Protein AF-A0A146L635-F1 (afdb_monomer)

Secondary structure (DSSP, 8-state):
-HHHHHHHHHHHHHHHHHHHHHHHHHHHHHHHHTT-S-HHHHHHHHHHHHHS-SHHHHHHHHHHHHHHHHHHHHHH-HHHHHHHHHHHHHHHH-TT-TTS-HHHHHHHHHHHHHHHTTS--SS-TT-PPPHHHHHHHHHHHHHHHHHHHHHHHTTS-------------------------

Radius of gyration: 27.45 Å; Cα contacts (8 Å, |Δi|>4): 93; chains: 1; bounding box: 50×41×98 Å

Structure (mmCIF, N/CA/C/O backbone):
data_AF-A0A146L635-F1
#
_entry.id   AF-A0A146L635-F1
#
loop_
_atom_site.group_PDB
_atom_site.id
_atom_site.type_symbol
_atom_site.label_atom_id
_atom_site.label_alt_id
_atom_site.label_comp_id
_atom_site.label_asym_id
_atom_site.label_entity_id
_atom_site.label_seq_id
_atom_site.pdbx_PDB_ins_code
_atom_site.Cartn_x
_atom_site.Cartn_y
_atom_site.Cartn_z
_atom_site.occupancy
_atom_site.B_iso_or_equiv
_atom_site.auth_seq_id
_atom_site.auth_comp_id
_atom_site.auth_asym_id
_atom_site.auth_atom_id
_atom_site.pdbx_PDB_model_num
ATOM 1 N N . GLU A 1 1 ? 28.018 3.436 -27.401 1.00 72.31 1 GLU A N 1
ATOM 2 C CA . GLU A 1 1 ? 26.956 4.192 -28.094 1.00 72.31 1 GLU A CA 1
ATOM 3 C C . GLU A 1 1 ? 25.594 3.491 -28.037 1.00 72.31 1 GLU A C 1
ATOM 5 O O . GLU A 1 1 ? 25.008 3.505 -26.962 1.00 72.31 1 GLU A O 1
ATOM 10 N N . LYS A 1 2 ? 25.118 2.784 -29.076 1.00 81.06 2 LYS A N 1
ATOM 11 C CA . LYS A 1 2 ? 23.711 2.312 -29.180 1.00 81.06 2 LYS A CA 1
ATOM 12 C C . LYS A 1 2 ? 23.161 1.496 -27.993 1.00 81.06 2 LYS A C 1
ATOM 14 O O . LYS A 1 2 ? 22.027 1.699 -27.582 1.00 81.06 2 LYS A O 1
ATOM 19 N N . LYS A 1 3 ? 23.957 0.600 -27.391 1.00 77.62 3 LYS A N 1
ATOM 20 C CA . LYS A 1 3 ? 23.536 -0.193 -26.211 1.00 77.62 3 LYS A CA 1
ATOM 21 C C . LYS A 1 3 ? 23.325 0.668 -24.954 1.00 77.62 3 LYS A C 1
ATOM 23 O O . L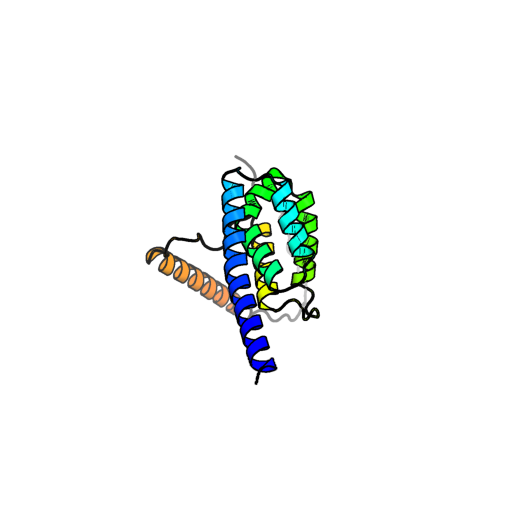YS A 1 3 ? 22.493 0.335 -24.119 1.00 77.62 3 LYS A O 1
ATOM 28 N N . LYS A 1 4 ? 24.084 1.760 -24.813 1.00 87.56 4 LYS A N 1
ATOM 29 C CA . LYS A 1 4 ? 23.981 2.693 -23.679 1.00 87.56 4 LYS A CA 1
ATOM 30 C C . LYS A 1 4 ? 22.762 3.603 -23.836 1.00 87.56 4 LYS A C 1
ATOM 32 O O . LYS A 1 4 ? 22.051 3.825 -22.868 1.00 87.56 4 LYS A O 1
ATOM 37 N N . GLU A 1 5 ? 22.507 4.060 -25.057 1.00 89.06 5 GLU A N 1
ATOM 38 C CA . GLU A 1 5 ? 21.327 4.854 -25.412 1.00 89.06 5 GLU A CA 1
ATOM 39 C C . GLU A 1 5 ? 20.028 4.053 -25.251 1.00 89.06 5 GLU A C 1
ATOM 41 O O . GLU A 1 5 ? 19.103 4.512 -24.589 1.00 89.06 5 GLU A O 1
ATOM 46 N N . LEU A 1 6 ? 20.001 2.803 -25.732 1.00 87.88 6 LEU A N 1
ATOM 47 C CA . LEU A 1 6 ? 18.863 1.903 -25.531 1.00 87.88 6 LEU A CA 1
ATOM 48 C C . LEU A 1 6 ? 18.595 1.638 -24.043 1.00 87.88 6 LEU A C 1
ATOM 50 O O . LEU A 1 6 ? 17.444 1.630 -23.622 1.00 87.88 6 LEU A O 1
ATOM 54 N N . LYS A 1 7 ? 19.648 1.462 -23.232 1.00 88.19 7 LYS A N 1
ATOM 55 C CA . LYS A 1 7 ? 19.500 1.296 -21.781 1.00 88.19 7 LYS A CA 1
ATOM 56 C C . LYS A 1 7 ? 18.890 2.539 -21.123 1.00 88.19 7 LYS A C 1
ATOM 58 O O . LYS A 1 7 ? 17.983 2.406 -20.317 1.00 88.19 7 LYS A O 1
ATOM 63 N N . LEU A 1 8 ? 19.347 3.735 -21.498 1.00 89.19 8 LEU A N 1
ATOM 64 C CA . LEU A 1 8 ? 18.816 4.990 -20.958 1.00 89.19 8 LEU A CA 1
ATOM 65 C C . LEU A 1 8 ? 17.337 5.204 -21.303 1.00 89.19 8 LEU A C 1
ATOM 67 O O . LEU A 1 8 ? 16.586 5.657 -20.443 1.00 89.19 8 LEU A O 1
ATOM 71 N N . LEU A 1 9 ? 16.925 4.863 -22.528 1.00 89.44 9 LEU A N 1
ATOM 72 C CA . LEU A 1 9 ? 15.523 4.935 -22.950 1.00 89.44 9 LEU A CA 1
ATOM 73 C C . LEU A 1 9 ? 14.643 3.972 -22.145 1.00 89.44 9 LEU A C 1
ATOM 75 O O . LEU A 1 9 ? 13.605 4.386 -21.636 1.00 89.44 9 LEU A O 1
ATOM 79 N N . LEU A 1 10 ? 15.090 2.725 -21.961 1.00 83.94 10 LEU A N 1
ATOM 80 C CA . LEU A 1 10 ? 14.381 1.744 -21.134 1.00 83.94 10 LEU A CA 1
ATOM 81 C C . LEU A 1 10 ? 14.245 2.220 -19.680 1.00 83.94 10 LEU A C 1
ATOM 83 O O . LEU A 1 10 ? 13.145 2.193 -19.133 1.00 83.94 10 LEU A O 1
ATOM 87 N N . ASP A 1 11 ? 15.324 2.735 -19.083 1.00 82.75 11 ASP A N 1
ATOM 88 C CA . ASP A 1 11 ? 15.308 3.278 -17.718 1.00 82.75 11 ASP A CA 1
ATOM 89 C C . ASP A 1 11 ? 14.386 4.518 -17.605 1.00 82.75 11 ASP A C 1
ATOM 91 O O . ASP A 1 11 ? 13.822 4.815 -16.548 1.00 82.75 11 ASP A O 1
ATOM 95 N N . GLU A 1 12 ? 14.238 5.313 -18.669 1.00 82.94 12 GLU A N 1
ATOM 96 C CA . GLU A 1 12 ? 13.315 6.453 -18.705 1.00 82.94 12 GLU A CA 1
ATOM 97 C C . GLU A 1 12 ? 11.850 6.020 -18.829 1.00 82.94 12 GLU A C 1
ATOM 99 O O . GLU A 1 12 ? 11.000 6.529 -18.091 1.00 82.94 12 GLU A O 1
ATOM 104 N N . ASP A 1 13 ? 11.555 5.067 -19.709 1.00 78.88 13 ASP A N 1
ATOM 105 C CA . ASP A 1 13 ? 10.210 4.522 -19.882 1.00 78.88 13 ASP A CA 1
ATOM 106 C C . ASP A 1 13 ? 9.738 3.789 -18.625 1.00 78.88 13 ASP A C 1
ATOM 108 O O . ASP A 1 13 ? 8.604 3.987 -18.182 1.00 78.88 13 ASP A O 1
ATOM 112 N N . GLU A 1 14 ? 10.628 3.047 -17.968 1.00 78.12 14 GLU A N 1
ATOM 113 C CA . GLU A 1 14 ? 10.344 2.395 -16.692 1.00 78.12 14 GLU A CA 1
ATOM 114 C C . GLU A 1 14 ? 10.048 3.423 -15.587 1.00 78.12 14 GLU A C 1
ATOM 116 O O . GLU A 1 14 ? 9.101 3.267 -14.817 1.00 78.12 14 GLU A O 1
ATOM 121 N N . ARG A 1 15 ? 10.787 4.540 -15.530 1.00 74.81 15 ARG A N 1
ATOM 122 C CA . ARG A 1 15 ? 10.492 5.638 -14.588 1.00 74.81 15 ARG A CA 1
ATOM 123 C C . ARG A 1 15 ? 9.158 6.324 -14.886 1.00 74.81 15 ARG A C 1
ATOM 125 O O . ARG A 1 15 ? 8.438 6.693 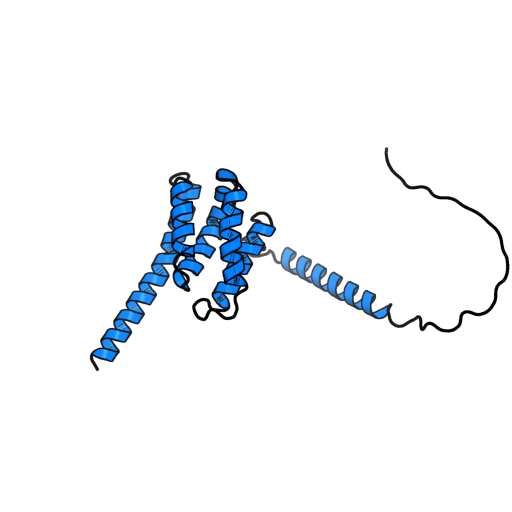-13.955 1.00 74.81 15 ARG A O 1
ATOM 132 N N . LYS A 1 16 ? 8.806 6.511 -16.161 1.00 74.81 16 LYS A N 1
ATOM 133 C CA . LYS A 1 16 ? 7.500 7.067 -16.561 1.00 74.81 16 LYS A CA 1
ATOM 134 C C . LYS A 1 16 ? 6.364 6.120 -16.191 1.00 74.81 16 LYS A C 1
ATOM 136 O O . LYS A 1 16 ? 5.334 6.584 -15.706 1.00 74.81 16 LYS A O 1
ATOM 141 N N . PHE A 1 17 ? 6.553 4.819 -16.392 1.00 74.00 17 PHE A N 1
ATOM 142 C CA . PHE A 1 17 ? 5.594 3.792 -16.006 1.00 74.00 17 PHE A CA 1
ATOM 143 C C . PHE A 1 17 ? 5.372 3.780 -14.488 1.00 74.00 17 PHE A C 1
ATOM 145 O O . PHE A 1 17 ? 4.230 3.900 -14.053 1.00 74.00 17 PHE A O 1
ATOM 152 N N . ARG A 1 18 ? 6.453 3.796 -13.694 1.00 73.44 18 ARG A N 1
ATOM 153 C CA . ARG A 1 18 ? 6.417 3.892 -12.221 1.00 73.44 18 ARG A CA 1
ATOM 154 C C . ARG A 1 18 ? 5.594 5.068 -11.698 1.00 73.44 18 ARG A C 1
ATOM 156 O O . ARG A 1 18 ? 4.781 4.923 -10.794 1.00 73.44 18 ARG A O 1
ATOM 163 N N . ARG A 1 19 ? 5.766 6.256 -12.285 1.00 74.06 19 ARG A N 1
ATOM 164 C CA . ARG A 1 19 ? 4.992 7.445 -11.879 1.00 74.06 19 ARG A CA 1
ATOM 165 C C . ARG A 1 19 ? 3.505 7.313 -12.204 1.00 74.06 19 ARG A C 1
ATOM 167 O O . ARG A 1 19 ? 2.671 7.827 -11.465 1.00 74.06 19 ARG A O 1
ATOM 174 N N . LYS A 1 20 ? 3.171 6.649 -13.314 1.00 79.06 20 LYS A N 1
ATOM 175 C CA . LYS A 1 20 ? 1.781 6.440 -13.742 1.00 79.06 20 LYS A CA 1
ATOM 176 C C . LYS A 1 20 ? 1.083 5.357 -12.921 1.00 79.06 20 LYS A C 1
ATOM 178 O O . LYS A 1 20 ? -0.107 5.502 -12.657 1.00 79.06 20 LYS A O 1
ATOM 183 N N . SER A 1 21 ? 1.795 4.304 -12.517 1.00 82.75 21 SER A N 1
ATOM 184 C CA . SER A 1 21 ? 1.200 3.168 -11.805 1.00 82.75 21 SER A CA 1
ATOM 185 C C . SER A 1 21 ? 0.651 3.570 -10.438 1.00 82.75 21 SER A C 1
ATOM 187 O O . SER A 1 21 ? -0.496 3.249 -10.146 1.00 82.75 21 SER A O 1
ATOM 189 N N . VAL A 1 22 ? 1.394 4.353 -9.648 1.00 85.62 22 VAL A N 1
ATOM 190 C CA . VAL A 1 22 ? 0.920 4.818 -8.330 1.00 85.62 22 VAL A CA 1
ATOM 191 C C . VAL A 1 22 ? -0.339 5.681 -8.466 1.00 85.62 22 VAL A C 1
ATOM 193 O O . VAL A 1 22 ? -1.323 5.447 -7.771 1.00 85.62 22 VAL A O 1
ATOM 196 N N . GLY A 1 23 ? -0.358 6.624 -9.416 1.00 90.25 23 GLY A N 1
ATOM 197 C CA . GLY A 1 23 ? -1.529 7.475 -9.655 1.00 90.25 23 GLY A CA 1
ATOM 198 C C . GLY A 1 23 ? -2.759 6.700 -10.140 1.00 90.25 23 GLY A C 1
ATOM 199 O O . GLY A 1 23 ? -3.877 6.987 -9.715 1.00 90.25 23 GLY A O 1
ATOM 200 N N . LEU A 1 24 ? -2.564 5.684 -10.987 1.00 91.81 24 LEU A N 1
ATOM 201 C CA . LEU A 1 24 ? -3.641 4.787 -11.410 1.00 91.81 24 LEU A CA 1
ATOM 202 C C . LEU A 1 24 ? -4.205 3.994 -10.226 1.00 91.81 24 LEU A C 1
ATOM 204 O O . LEU A 1 24 ? -5.416 3.853 -10.106 1.00 91.81 24 LEU A O 1
ATOM 208 N N . VAL A 1 25 ? -3.340 3.499 -9.345 1.00 93.25 25 VAL A N 1
ATOM 209 C CA . VAL A 1 25 ? -3.748 2.747 -8.154 1.00 93.25 25 VAL A CA 1
ATOM 210 C C . VAL A 1 25 ? -4.523 3.633 -7.185 1.00 93.25 25 VAL A C 1
ATOM 212 O O . VAL A 1 25 ? -5.555 3.204 -6.672 1.00 93.25 25 VAL A O 1
ATOM 215 N N . SER A 1 26 ? -4.098 4.886 -7.003 1.00 93.25 26 SER A N 1
ATOM 216 C CA . SER A 1 26 ? -4.876 5.871 -6.253 1.00 93.25 26 SER A CA 1
ATOM 217 C C . SER A 1 26 ? -6.258 6.085 -6.866 1.00 93.25 26 SER A C 1
ATOM 219 O O . SER A 1 26 ? -7.251 6.022 -6.150 1.00 93.25 26 SER A O 1
ATOM 221 N N . LEU A 1 27 ? -6.343 6.255 -8.190 1.00 95.00 27 LEU A N 1
ATOM 222 C CA . LEU A 1 27 ? -7.623 6.404 -8.883 1.00 95.00 27 LEU A CA 1
ATOM 223 C C . LEU A 1 27 ? -8.531 5.181 -8.690 1.00 95.00 27 LEU A C 1
ATOM 225 O O . LEU A 1 27 ? -9.707 5.343 -8.386 1.00 95.00 27 LEU A O 1
ATOM 229 N N . ILE A 1 28 ? -7.997 3.967 -8.843 1.00 94.56 28 ILE A N 1
ATOM 230 C CA . ILE A 1 28 ? -8.745 2.720 -8.616 1.00 94.56 28 ILE A CA 1
ATOM 231 C C . ILE A 1 28 ? -9.277 2.671 -7.177 1.00 94.56 28 ILE A C 1
ATOM 233 O O . ILE A 1 28 ? -10.442 2.336 -6.969 1.00 94.56 28 ILE A O 1
ATOM 237 N N . GLY A 1 29 ? -8.452 3.052 -6.198 1.00 95.56 29 GLY A N 1
ATOM 238 C CA . GLY A 1 29 ? -8.862 3.140 -4.799 1.00 95.56 29 GLY A CA 1
ATOM 239 C C . GLY A 1 29 ? -10.018 4.119 -4.580 1.00 95.56 29 GLY A C 1
ATOM 240 O O . GLY A 1 29 ? -11.012 3.767 -3.950 1.00 95.56 29 GLY A O 1
ATOM 241 N N . GLU A 1 30 ? -9.942 5.316 -5.161 1.00 94.88 30 GLU A N 1
ATOM 242 C CA . GLU A 1 30 ? -11.028 6.300 -5.062 1.00 94.88 30 GLU A CA 1
ATOM 243 C C . GLU A 1 30 ? -12.310 5.832 -5.773 1.00 94.88 30 GLU A C 1
ATOM 245 O O . GLU A 1 30 ? -13.410 6.040 -5.264 1.00 94.88 30 GLU A O 1
ATOM 250 N N . LEU A 1 31 ? -12.204 5.136 -6.911 1.00 94.94 31 LEU A N 1
ATOM 251 C CA . LEU A 1 31 ? -13.367 4.552 -7.596 1.00 94.94 31 LEU A CA 1
ATOM 252 C C . LEU A 1 31 ? -14.059 3.475 -6.752 1.00 94.94 31 LEU A C 1
ATOM 254 O O . LEU A 1 31 ? -15.289 3.389 -6.749 1.00 94.94 31 LEU A O 1
ATOM 258 N N . TYR A 1 32 ? -13.291 2.667 -6.019 1.00 95.19 32 TYR A N 1
ATOM 259 C CA . TYR A 1 32 ? -13.852 1.691 -5.086 1.00 95.19 32 TYR A CA 1
ATOM 260 C C . TYR A 1 32 ? -14.652 2.370 -3.968 1.00 95.19 32 TYR A C 1
ATOM 262 O O . TYR A 1 32 ? -15.770 1.950 -3.682 1.00 95.19 32 TYR A O 1
ATOM 270 N N . LYS A 1 33 ? -14.152 3.482 -3.417 1.00 91.88 33 LYS A N 1
ATOM 271 C CA . LYS A 1 33 ? -14.864 4.274 -2.397 1.00 91.88 33 LYS A CA 1
ATOM 272 C C . LYS A 1 33 ? -16.165 4.896 -2.896 1.00 91.88 33 LYS A C 1
ATOM 274 O O . LYS A 1 33 ? -17.069 5.158 -2.110 1.00 91.88 33 LYS A O 1
ATOM 279 N N . LEU A 1 34 ? -16.277 5.115 -4.205 1.00 93.56 34 LEU A N 1
ATOM 280 C CA . LEU A 1 34 ? -17.514 5.536 -4.865 1.00 93.56 34 LEU A CA 1
ATOM 281 C C . LEU A 1 34 ? -18.450 4.359 -5.194 1.00 93.56 34 LEU A C 1
ATOM 283 O O . LEU A 1 34 ? -19.426 4.544 -5.920 1.00 93.56 34 LEU A O 1
ATOM 287 N N . HIS A 1 35 ? -18.153 3.151 -4.701 1.00 91.25 35 HIS A N 1
ATOM 288 C CA . HIS A 1 35 ? -18.873 1.906 -4.980 1.00 91.25 35 HIS A CA 1
ATOM 289 C C . HIS A 1 35 ? -18.995 1.585 -6.482 1.00 91.25 35 HIS A C 1
ATOM 291 O O . HIS A 1 35 ? -19.916 0.890 -6.911 1.00 91.25 35 HIS A O 1
ATOM 297 N N . MET A 1 36 ? -18.054 2.076 -7.298 1.00 93.25 36 MET A N 1
ATOM 298 C CA . MET A 1 36 ? -17.985 1.771 -8.734 1.00 93.25 36 MET A CA 1
ATOM 299 C C . MET A 1 36 ? -17.216 0.478 -9.025 1.00 93.25 36 MET A C 1
ATOM 301 O O . MET A 1 36 ? -17.252 -0.025 -10.147 1.00 93.25 36 MET A O 1
ATOM 305 N N . LEU A 1 37 ? -16.518 -0.060 -8.023 1.00 92.88 37 LEU A N 1
ATOM 306 C CA . LEU A 1 37 ? -15.790 -1.321 -8.088 1.00 92.88 37 LEU A CA 1
ATOM 307 C C . LEU A 1 37 ? -16.253 -2.241 -6.962 1.00 92.88 37 LEU A C 1
ATOM 309 O O . LEU A 1 37 ? -16.604 -1.792 -5.876 1.00 92.88 37 LEU A O 1
ATOM 313 N N . THR A 1 38 ? -16.223 -3.545 -7.220 1.00 93.56 38 THR A N 1
ATOM 314 C CA . THR A 1 38 ? -16.568 -4.567 -6.223 1.00 93.56 38 THR A CA 1
ATOM 315 C C . THR A 1 38 ? -15.334 -4.998 -5.421 1.00 93.56 38 THR A C 1
ATOM 317 O O . THR A 1 38 ? -14.244 -5.024 -6.007 1.00 93.56 38 THR A O 1
ATOM 320 N N . PRO A 1 39 ? -15.488 -5.481 -4.172 1.00 93.12 39 PRO A N 1
ATOM 321 C CA . PRO A 1 39 ? -14.386 -6.024 -3.366 1.00 93.12 39 PRO A CA 1
ATOM 322 C C . PRO A 1 39 ? -13.518 -7.055 -4.097 1.00 93.12 39 PRO A C 1
ATOM 324 O O . PRO A 1 39 ? -12.297 -7.031 -3.982 1.00 93.12 39 PRO A O 1
ATOM 327 N N . ASN A 1 40 ? -14.121 -7.903 -4.938 1.00 92.75 40 ASN A N 1
ATOM 328 C CA . ASN A 1 40 ? -13.411 -8.928 -5.714 1.00 92.75 40 ASN A CA 1
ATOM 329 C C . ASN A 1 40 ? -12.302 -8.359 -6.613 1.00 92.75 40 ASN A C 1
ATOM 331 O O . ASN A 1 40 ? -11.245 -8.973 -6.754 1.00 92.75 40 ASN A O 1
ATOM 335 N N . ILE A 1 41 ? -12.524 -7.183 -7.210 1.00 93.75 41 ILE A N 1
ATOM 336 C CA . ILE A 1 41 ? -11.515 -6.520 -8.048 1.00 93.75 41 ILE A CA 1
ATOM 337 C C . ILE A 1 41 ? -10.339 -6.063 -7.181 1.00 93.75 41 ILE A C 1
ATOM 339 O O . ILE A 1 41 ? -9.185 -6.256 -7.559 1.00 93.75 41 ILE A O 1
ATOM 343 N N . MET A 1 42 ? -10.624 -5.534 -5.989 1.00 95.31 42 MET A N 1
ATOM 344 C CA . MET A 1 42 ? -9.606 -5.058 -5.050 1.00 95.31 42 MET A CA 1
ATOM 345 C C . MET A 1 42 ? -8.754 -6.205 -4.506 1.00 95.31 42 MET A C 1
ATOM 347 O O . MET A 1 42 ? -7.529 -6.094 -4.473 1.00 95.31 42 MET A O 1
ATOM 351 N N . HIS A 1 43 ? -9.380 -7.335 -4.170 1.00 94.69 43 HIS A N 1
ATOM 352 C CA . HIS A 1 43 ? -8.675 -8.567 -3.795 1.00 94.69 43 HIS A CA 1
ATOM 353 C C . HIS A 1 43 ? -7.764 -9.067 -4.914 1.00 94.69 43 HIS A C 1
ATOM 355 O O . HIS A 1 43 ? -6.613 -9.424 -4.662 1.00 94.69 43 HIS A O 1
ATOM 361 N N . GLY A 1 44 ? -8.230 -9.003 -6.165 1.00 94.50 44 GLY A N 1
ATOM 362 C CA . GLY A 1 44 ? -7.406 -9.297 -7.337 1.00 94.50 44 GLY A CA 1
ATOM 363 C C . GLY A 1 44 ? -6.168 -8.399 -7.433 1.00 94.50 44 GLY A C 1
ATOM 364 O O . GLY A 1 44 ? -5.064 -8.898 -7.669 1.00 94.50 44 GLY A O 1
ATOM 365 N N . CYS A 1 45 ? -6.317 -7.092 -7.193 1.00 94.25 45 CYS A N 1
ATOM 366 C CA . CYS A 1 45 ? -5.188 -6.159 -7.157 1.00 94.25 45 CYS A CA 1
ATOM 367 C C . CYS A 1 45 ? -4.192 -6.503 -6.040 1.00 94.25 45 CYS A C 1
ATOM 369 O O . CYS A 1 45 ? -2.997 -6.614 -6.310 1.00 94.25 45 CYS A O 1
ATOM 371 N N . ILE A 1 46 ? -4.674 -6.725 -4.811 1.00 94.81 46 ILE A N 1
ATOM 372 C CA . ILE A 1 46 ? -3.833 -7.062 -3.649 1.00 94.81 46 ILE A CA 1
ATOM 373 C C . ILE A 1 46 ? -3.047 -8.354 -3.903 1.00 94.81 46 ILE A C 1
ATOM 375 O O . ILE A 1 46 ? -1.828 -8.380 -3.731 1.00 94.81 46 ILE A O 1
ATOM 379 N N . SER A 1 47 ? -3.724 -9.406 -4.369 1.00 94.12 47 SER A N 1
ATOM 380 C CA . SER A 1 47 ? -3.098 -10.691 -4.692 1.00 94.12 47 SER A CA 1
ATOM 381 C C . SER A 1 47 ? -2.037 -10.549 -5.790 1.00 94.12 47 SER A C 1
ATOM 383 O O . SER A 1 47 ? -0.921 -11.055 -5.655 1.00 94.12 47 SER A O 1
ATOM 385 N N . THR A 1 48 ? -2.339 -9.779 -6.841 1.00 93.19 48 THR A N 1
ATOM 386 C CA . THR A 1 48 ? -1.390 -9.510 -7.931 1.00 93.19 48 THR A CA 1
ATOM 387 C C . THR A 1 48 ? -0.141 -8.801 -7.414 1.00 93.19 48 THR A C 1
ATOM 389 O O . THR A 1 48 ? 0.971 -9.227 -7.729 1.00 93.19 48 THR A O 1
ATOM 392 N N . PHE A 1 49 ? -0.294 -7.770 -6.581 1.00 93.75 49 PHE A N 1
ATOM 393 C CA . PHE A 1 49 ? 0.847 -7.044 -6.026 1.00 93.75 49 PHE A CA 1
ATOM 394 C C . PHE A 1 49 ? 1.685 -7.899 -5.073 1.00 93.75 49 PHE A C 1
ATOM 396 O O . PHE A 1 49 ? 2.908 -7.860 -5.150 1.00 93.75 49 PHE A O 1
ATOM 403 N N . LEU A 1 50 ? 1.057 -8.729 -4.234 1.00 92.06 50 LEU A N 1
ATOM 404 C CA . LEU A 1 50 ? 1.777 -9.646 -3.344 1.00 92.06 50 LEU A CA 1
ATOM 405 C C . LEU A 1 50 ? 2.519 -10.758 -4.099 1.00 92.06 50 LEU A C 1
ATOM 407 O O . LEU A 1 50 ? 3.565 -11.214 -3.640 1.00 92.06 50 LEU A O 1
ATOM 411 N N . SER A 1 51 ? 2.014 -11.182 -5.261 1.00 91.19 51 SER A N 1
ATOM 412 C CA . SER A 1 51 ? 2.699 -12.166 -6.111 1.00 91.19 51 SER A CA 1
ATOM 413 C C . SER A 1 51 ? 3.960 -11.603 -6.781 1.00 91.19 51 SER A C 1
ATOM 415 O O . SER A 1 51 ? 4.907 -12.341 -7.060 1.00 91.19 51 SER A O 1
ATOM 417 N N . GLN A 1 52 ? 3.998 -10.287 -7.009 1.00 88.06 52 GLN A N 1
ATOM 418 C CA . GLN A 1 52 ? 5.106 -9.583 -7.645 1.00 88.06 52 GLN A CA 1
ATOM 419 C C . GLN A 1 52 ? 5.968 -8.910 -6.574 1.00 88.06 52 GLN A C 1
ATOM 421 O O . GLN A 1 52 ? 5.869 -7.708 -6.343 1.00 88.06 52 GLN A O 1
ATOM 426 N N . VAL A 1 53 ? 6.822 -9.698 -5.911 1.00 82.69 53 VAL A N 1
ATOM 427 C CA . VAL A 1 53 ? 7.739 -9.223 -4.856 1.00 82.69 53 VAL A CA 1
ATOM 428 C C . VAL A 1 53 ? 8.864 -8.366 -5.461 1.00 82.69 53 VAL A C 1
ATOM 430 O O . VAL A 1 53 ? 9.996 -8.819 -5.631 1.00 82.69 53 VAL A O 1
ATOM 433 N N . ALA A 1 54 ? 8.514 -7.137 -5.832 1.00 87.25 54 ALA A N 1
ATOM 434 C CA . ALA A 1 54 ? 9.366 -6.089 -6.386 1.00 87.25 54 ALA A CA 1
ATOM 435 C C . ALA A 1 54 ? 8.991 -4.736 -5.755 1.00 87.25 54 ALA A C 1
ATOM 437 O O . ALA A 1 54 ? 7.953 -4.616 -5.103 1.00 87.25 54 ALA A O 1
ATOM 438 N N . GLU A 1 55 ? 9.819 -3.707 -5.927 1.00 88.38 55 GLU A N 1
ATOM 439 C CA . GLU A 1 55 ? 9.597 -2.426 -5.246 1.00 88.38 55 GLU A CA 1
ATOM 440 C C . GLU A 1 55 ? 8.311 -1.728 -5.704 1.00 88.38 55 GLU A C 1
ATOM 442 O O . GLU A 1 55 ? 7.528 -1.269 -4.875 1.00 88.38 55 GLU A O 1
ATOM 447 N N . GLU A 1 56 ? 8.056 -1.693 -7.013 1.00 89.38 56 GLU A N 1
ATOM 448 C CA . GLU A 1 56 ? 6.939 -0.951 -7.597 1.00 89.38 56 GLU A CA 1
ATOM 449 C C . GLU A 1 56 ? 5.564 -1.518 -7.215 1.00 89.38 56 GLU A C 1
ATOM 451 O O . GLU A 1 56 ? 4.696 -0.738 -6.804 1.00 89.38 56 GLU A O 1
ATOM 456 N N . PRO A 1 57 ? 5.312 -2.841 -7.316 1.00 92.12 57 PRO A N 1
ATOM 457 C CA . PRO A 1 57 ? 4.026 -3.410 -6.922 1.00 92.12 57 PRO A CA 1
ATOM 458 C C . PRO A 1 57 ? 3.786 -3.296 -5.415 1.00 92.12 57 PRO A C 1
ATOM 460 O O . PRO A 1 57 ? 2.651 -3.076 -4.999 1.00 92.12 57 PRO A O 1
ATOM 463 N N . LEU A 1 58 ? 4.837 -3.388 -4.592 1.00 93.81 58 LEU A N 1
ATOM 464 C CA . LEU A 1 58 ? 4.722 -3.239 -3.140 1.00 93.81 58 LEU A CA 1
ATOM 465 C C . LEU A 1 58 ? 4.440 -1.790 -2.726 1.00 93.81 58 LEU A C 1
ATOM 467 O O . LEU A 1 58 ? 3.643 -1.564 -1.814 1.00 93.81 58 LEU A O 1
ATOM 471 N N . GLU A 1 59 ? 5.022 -0.804 -3.412 1.00 94.00 59 GLU A N 1
ATOM 472 C CA . GLU A 1 59 ? 4.652 0.604 -3.232 1.00 94.00 59 GLU A CA 1
ATOM 473 C C . GLU A 1 59 ? 3.175 0.825 -3.593 1.00 94.00 59 GLU A C 1
ATOM 475 O O . GLU A 1 59 ? 2.419 1.380 -2.794 1.00 94.00 59 GLU A O 1
ATOM 480 N N . CYS A 1 60 ? 2.732 0.291 -4.738 1.00 94.81 60 CYS A N 1
ATOM 481 C CA . CYS A 1 60 ? 1.330 0.338 -5.160 1.00 94.81 60 CYS A CA 1
ATOM 482 C C . CYS A 1 60 ? 0.391 -0.326 -4.140 1.00 94.81 60 CYS A C 1
ATOM 484 O O . CYS A 1 60 ? -0.654 0.234 -3.811 1.00 94.81 60 CYS A O 1
ATOM 486 N N . LEU A 1 61 ? 0.767 -1.486 -3.597 1.00 95.88 61 LEU A N 1
ATOM 487 C CA . LEU A 1 61 ? 0.017 -2.173 -2.548 1.00 95.88 61 LEU A CA 1
ATOM 488 C C . LEU A 1 61 ? -0.162 -1.290 -1.311 1.00 95.88 61 LEU A C 1
ATOM 490 O O . LEU A 1 61 ? -1.276 -1.173 -0.802 1.00 95.88 61 LEU A O 1
ATOM 494 N N . CYS A 1 62 ? 0.915 -0.654 -0.843 1.00 95.94 62 CYS A N 1
ATOM 495 C CA . CYS A 1 62 ? 0.856 0.210 0.332 1.00 95.94 62 CYS A CA 1
ATOM 496 C C . CYS A 1 62 ? -0.072 1.409 0.092 1.00 95.94 62 CYS A C 1
ATOM 498 O O . CYS A 1 62 ? -0.919 1.715 0.935 1.00 95.94 62 CYS A O 1
ATOM 500 N N . THR A 1 63 ? 0.039 2.050 -1.076 1.00 94.94 63 THR A N 1
ATOM 501 C CA . THR A 1 63 ? -0.843 3.156 -1.474 1.00 94.94 63 THR A CA 1
ATOM 502 C C . THR A 1 63 ? -2.303 2.712 -1.532 1.00 94.94 63 THR A C 1
ATOM 504 O O . THR A 1 63 ? -3.162 3.382 -0.963 1.00 94.94 63 THR A O 1
ATOM 507 N N . LEU A 1 64 ? -2.590 1.568 -2.159 1.00 96.12 64 LEU A N 1
ATOM 508 C CA . LEU A 1 64 ? -3.947 1.035 -2.265 1.00 96.12 64 LEU A CA 1
ATOM 509 C C . LEU A 1 64 ? -4.555 0.785 -0.882 1.00 96.12 64 LEU A C 1
ATOM 511 O O . LEU A 1 64 ? -5.634 1.292 -0.583 1.00 96.12 64 LEU A O 1
ATOM 515 N N . LEU A 1 65 ? -3.846 0.048 -0.022 1.00 96.12 65 LEU A N 1
ATOM 516 C CA . LEU A 1 65 ? -4.316 -0.299 1.322 1.00 96.12 65 LEU A CA 1
ATOM 517 C C . LEU A 1 65 ? -4.522 0.933 2.207 1.00 96.12 65 LEU A C 1
ATOM 519 O O . LEU A 1 65 ? -5.432 0.938 3.030 1.00 96.12 65 LEU A O 1
ATOM 523 N N . THR A 1 66 ? -3.729 1.987 2.017 1.00 95.25 66 THR A N 1
ATOM 524 C CA . THR A 1 66 ? -3.916 3.254 2.740 1.00 95.25 66 THR A CA 1
ATOM 525 C C . THR A 1 66 ? -5.241 3.927 2.375 1.00 95.25 66 THR A C 1
ATOM 527 O O . THR A 1 66 ? -5.887 4.512 3.240 1.00 95.25 66 THR A O 1
ATOM 530 N N . ILE A 1 67 ? -5.667 3.818 1.113 1.00 94.94 67 ILE A N 1
ATOM 531 C CA . ILE A 1 67 ? -6.888 4.460 0.611 1.00 94.94 67 ILE A CA 1
ATOM 532 C C . ILE A 1 67 ? -8.129 3.648 0.981 1.00 94.94 67 ILE A C 1
ATOM 534 O O . ILE A 1 67 ? -9.079 4.212 1.515 1.00 94.94 67 ILE A O 1
ATOM 538 N N . VAL A 1 68 ? -8.124 2.340 0.696 1.00 95.69 68 VAL A N 1
ATOM 539 C CA . VAL A 1 68 ? -9.340 1.505 0.761 1.00 95.69 68 VAL A CA 1
ATOM 540 C C . VAL A 1 68 ? -9.373 0.530 1.927 1.00 95.69 68 VAL A C 1
ATOM 542 O O . VAL A 1 68 ? -10.394 -0.113 2.153 1.00 95.69 68 VAL A O 1
ATOM 545 N N . GLY A 1 69 ? -8.262 0.350 2.646 1.00 94.94 69 GLY A N 1
ATOM 546 C CA . GLY A 1 69 ? -8.095 -0.778 3.564 1.00 94.94 69 GLY A CA 1
ATOM 547 C C . GLY A 1 69 ? -9.166 -0.845 4.651 1.00 94.94 69 GLY A C 1
ATOM 548 O O . GLY A 1 69 ? -9.639 -1.929 4.977 1.00 94.94 69 GLY A O 1
ATOM 549 N N . LYS A 1 70 ? -9.629 0.314 5.135 1.00 94.94 70 LYS A N 1
ATOM 550 C CA . LYS A 1 70 ? -10.708 0.404 6.125 1.00 94.94 70 LYS A CA 1
ATOM 551 C C . LYS A 1 70 ? -12.045 -0.112 5.596 1.00 94.94 70 LYS A C 1
ATOM 553 O O . LYS A 1 70 ? -12.700 -0.904 6.270 1.00 94.94 70 LYS A O 1
ATOM 558 N N . GLU A 1 71 ? -12.473 0.386 4.439 1.00 94.06 71 GLU A N 1
ATOM 559 C CA . GLU A 1 71 ? -13.763 0.022 3.842 1.00 94.06 71 GLU A CA 1
ATOM 560 C C . GLU A 1 71 ? -13.731 -1.429 3.357 1.00 94.06 71 GLU A C 1
ATOM 562 O O . GLU A 1 71 ? -14.637 -2.203 3.660 1.00 94.06 71 GLU A O 1
ATOM 567 N N . LEU A 1 72 ? -12.629 -1.836 2.725 1.00 94.62 72 LEU A N 1
ATOM 568 C CA . LEU A 1 72 ? -12.460 -3.182 2.193 1.00 94.62 72 LEU A CA 1
ATOM 569 C C . LEU A 1 72 ? -12.383 -4.251 3.298 1.00 94.62 72 LEU A C 1
ATOM 571 O O . LEU A 1 72 ? -12.984 -5.318 3.151 1.00 94.62 72 LEU A O 1
ATOM 575 N N . GLU A 1 73 ? -11.710 -3.982 4.425 1.00 94.56 73 GLU A N 1
ATOM 576 C CA . GLU A 1 73 ? -11.700 -4.910 5.569 1.00 94.56 73 GLU A CA 1
ATOM 577 C C . GLU A 1 73 ? -13.082 -5.014 6.226 1.00 94.56 73 GLU A C 1
ATOM 579 O O . GLU A 1 73 ? -13.471 -6.090 6.682 1.00 94.56 73 GLU A O 1
ATOM 584 N N . HIS A 1 74 ? -13.841 -3.918 6.259 1.00 92.81 74 HIS A N 1
ATOM 585 C CA . HIS A 1 74 ? -15.202 -3.922 6.784 1.00 92.81 74 HIS A CA 1
ATOM 586 C C . HIS A 1 74 ? -16.162 -4.731 5.897 1.00 92.81 74 HIS A C 1
ATOM 588 O O . HIS A 1 74 ? -16.959 -5.507 6.420 1.00 92.81 74 HIS A O 1
ATOM 594 N N . GLU A 1 75 ? -16.083 -4.575 4.574 1.00 90.69 75 GLU A N 1
ATOM 595 C CA . GLU A 1 75 ? -16.962 -5.267 3.622 1.00 90.69 75 GLU A CA 1
ATOM 596 C C . GLU A 1 75 ? -16.644 -6.759 3.476 1.00 90.69 75 GLU A C 1
ATOM 598 O O . GLU A 1 75 ? -17.562 -7.566 3.335 1.00 90.69 75 GLU A O 1
ATOM 603 N N . THR A 1 76 ? -15.362 -7.136 3.524 1.00 86.88 76 THR A N 1
ATOM 604 C CA . THR A 1 76 ? -14.945 -8.529 3.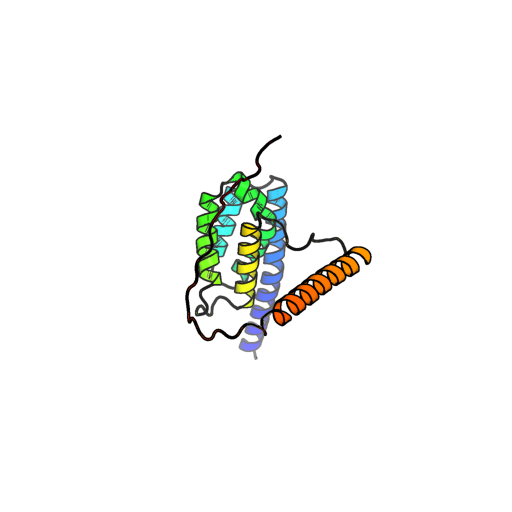276 1.00 86.88 76 THR A CA 1
ATOM 605 C C . THR A 1 76 ? -14.747 -9.338 4.563 1.00 86.88 76 THR A C 1
ATOM 607 O O . THR A 1 76 ? -14.954 -10.548 4.604 1.00 86.88 76 THR A O 1
ATOM 610 N N . GLY A 1 77 ? -14.415 -8.663 5.664 1.00 87.81 77 GLY A N 1
ATOM 611 C CA . GLY A 1 77 ? -14.176 -9.280 6.962 1.00 87.81 77 GLY A CA 1
ATOM 612 C C . GLY A 1 77 ? -12.695 -9.533 7.259 1.00 87.81 77 GLY A C 1
ATOM 613 O O . GLY A 1 77 ? -11.847 -9.678 6.380 1.00 87.81 77 GLY A O 1
ATOM 614 N N . ARG A 1 78 ? -12.380 -9.609 8.558 1.00 87.44 78 ARG A N 1
ATOM 615 C CA . ARG A 1 78 ? -10.991 -9.625 9.055 1.00 87.44 78 ARG A CA 1
ATOM 616 C C . ARG A 1 78 ? -10.166 -10.834 8.609 1.00 87.44 78 ARG A C 1
ATOM 618 O O . ARG A 1 78 ? -8.965 -10.690 8.427 1.00 87.44 78 ARG A O 1
ATOM 625 N N . ARG A 1 79 ? -10.794 -12.003 8.424 1.00 90.06 79 ARG A N 1
ATOM 626 C CA . ARG A 1 79 ? -10.079 -13.264 8.149 1.00 90.06 79 ARG A CA 1
ATOM 627 C C . ARG A 1 79 ? -9.276 -13.219 6.849 1.00 90.06 79 ARG A C 1
ATOM 629 O O . ARG A 1 79 ? -8.120 -13.612 6.854 1.00 90.06 79 ARG A O 1
ATOM 636 N N . GLU A 1 80 ? -9.855 -12.704 5.767 1.00 87.06 80 GLU A N 1
ATOM 637 C CA . GLU A 1 80 ? -9.132 -12.574 4.491 1.00 87.06 80 GLU A CA 1
ATOM 638 C C . GLU A 1 80 ? -8.004 -11.541 4.588 1.00 87.06 80 GLU A C 1
ATOM 640 O O . GLU A 1 80 ? -6.908 -11.746 4.071 1.00 87.06 80 GLU A O 1
ATOM 645 N N . PHE A 1 81 ? -8.223 -10.454 5.333 1.00 92.19 81 PHE A N 1
ATOM 646 C CA . PHE A 1 81 ? -7.172 -9.472 5.593 1.00 92.19 81 PHE A CA 1
ATOM 647 C C . PHE A 1 81 ? -6.022 -10.035 6.429 1.00 92.19 81 PHE A C 1
ATOM 649 O O . PHE A 1 81 ? -4.878 -9.627 6.236 1.00 92.19 81 PHE A O 1
ATOM 656 N N . ASP A 1 82 ? -6.282 -10.973 7.335 1.00 93.94 82 ASP A N 1
ATOM 657 C CA . ASP A 1 82 ? -5.228 -11.622 8.114 1.00 93.94 82 ASP A CA 1
ATOM 658 C C . ASP A 1 82 ? -4.252 -12.394 7.219 1.00 93.94 82 ASP A C 1
ATOM 660 O O . ASP A 1 82 ? -3.045 -12.334 7.454 1.00 93.94 82 ASP A O 1
ATOM 664 N N . GLU A 1 83 ? -4.735 -13.029 6.149 1.00 93.06 83 GLU A N 1
ATOM 665 C CA . GLU A 1 83 ? -3.886 -13.731 5.181 1.00 93.06 83 GLU A CA 1
ATOM 666 C C . GLU A 1 83 ? -2.982 -12.762 4.407 1.00 93.06 83 GLU A C 1
ATOM 668 O O . GLU A 1 83 ? -1.766 -12.970 4.326 1.00 93.06 83 GLU A O 1
ATOM 673 N N . TYR A 1 84 ? -3.536 -11.650 3.908 1.00 94.31 84 TYR A N 1
ATOM 674 C CA . TYR A 1 84 ? -2.734 -10.620 3.240 1.00 94.31 84 TYR A CA 1
ATOM 675 C C . TYR A 1 84 ? -1.692 -10.018 4.180 1.00 94.31 84 TYR A C 1
ATOM 677 O O . TYR A 1 84 ? -0.522 -9.888 3.819 1.00 94.31 84 TYR A O 1
ATOM 685 N N . PHE A 1 85 ? -2.090 -9.676 5.406 1.00 95.62 85 PHE A N 1
ATOM 686 C CA . PHE A 1 85 ? -1.186 -9.054 6.367 1.00 95.62 85 PHE A CA 1
ATOM 687 C C . PHE A 1 85 ? -0.145 -10.029 6.920 1.00 95.62 85 PHE A C 1
ATOM 689 O O . PHE A 1 85 ? 0.945 -9.585 7.272 1.00 95.62 85 PHE A O 1
ATOM 696 N N . ALA A 1 86 ? -0.404 -11.338 6.926 1.00 95.25 86 ALA A N 1
ATOM 697 C CA . ALA A 1 86 ? 0.624 -12.337 7.204 1.00 95.25 86 ALA A CA 1
ATOM 698 C C . ALA A 1 86 ? 1.736 -12.304 6.141 1.00 95.25 86 ALA A C 1
ATOM 700 O O . ALA A 1 86 ? 2.921 -12.291 6.489 1.00 95.25 86 ALA A O 1
ATOM 701 N N . ALA A 1 87 ? 1.373 -12.214 4.856 1.00 93.94 87 ALA A N 1
ATOM 702 C CA . ALA A 1 87 ? 2.338 -12.080 3.764 1.00 93.94 87 ALA A CA 1
ATOM 703 C C . ALA A 1 87 ? 3.101 -10.743 3.823 1.00 93.94 87 ALA A C 1
ATOM 705 O O . ALA A 1 87 ? 4.329 -10.726 3.730 1.00 93.94 87 ALA A O 1
ATOM 706 N N . ILE A 1 88 ? 2.393 -9.632 4.049 1.00 95.19 88 ILE A N 1
ATOM 707 C CA . ILE A 1 88 ? 2.989 -8.293 4.199 1.00 95.19 88 ILE A CA 1
ATOM 708 C C . ILE A 1 88 ? 3.975 -8.267 5.375 1.00 95.19 88 ILE A C 1
ATOM 710 O O . ILE A 1 88 ? 5.083 -7.752 5.241 1.00 95.19 88 ILE A O 1
ATOM 714 N N . ASN A 1 89 ? 3.609 -8.862 6.513 1.00 95.31 89 ASN A N 1
ATOM 715 C CA . ASN A 1 89 ? 4.462 -8.912 7.697 1.00 95.31 89 ASN A CA 1
ATOM 716 C C . ASN A 1 89 ? 5.731 -9.740 7.458 1.00 95.31 89 ASN A C 1
ATOM 718 O O . ASN A 1 89 ? 6.817 -9.328 7.858 1.00 95.31 89 ASN A O 1
ATOM 722 N N . LYS A 1 90 ? 5.623 -10.863 6.739 1.00 93.44 90 LYS A N 1
ATOM 723 C CA . LYS A 1 90 ? 6.789 -11.650 6.321 1.00 93.44 90 LYS A CA 1
ATOM 724 C C . LYS A 1 90 ? 7.760 -10.800 5.491 1.00 93.44 90 LYS A C 1
ATOM 726 O O . LYS A 1 90 ? 8.934 -10.700 5.839 1.00 93.44 90 LYS A O 1
ATOM 731 N N . LEU A 1 91 ? 7.261 -10.105 4.467 1.00 92.56 91 LEU A N 1
ATOM 732 C CA . LEU A 1 91 ? 8.079 -9.220 3.625 1.00 92.56 91 LEU A CA 1
ATOM 733 C C . LEU A 1 91 ? 8.704 -8.059 4.417 1.00 92.56 91 LEU A C 1
ATOM 735 O O . LEU A 1 91 ? 9.852 -7.684 4.179 1.00 92.56 91 LEU A O 1
ATOM 739 N N . ALA A 1 92 ? 7.976 -7.507 5.389 1.00 92.75 92 ALA A N 1
ATOM 740 C CA . ALA A 1 92 ? 8.464 -6.425 6.237 1.00 92.75 92 ALA A CA 1
ATOM 741 C C . ALA A 1 92 ? 9.617 -6.854 7.166 1.00 92.75 92 ALA A C 1
ATOM 743 O O . ALA A 1 92 ? 10.486 -6.034 7.460 1.00 92.75 92 ALA A O 1
ATOM 744 N N . GLN A 1 93 ? 9.639 -8.115 7.614 1.00 90.25 93 GLN A N 1
ATOM 745 C CA . GLN A 1 93 ? 10.631 -8.642 8.564 1.00 90.25 93 GLN A CA 1
ATOM 746 C C . GLN A 1 93 ? 11.850 -9.305 7.895 1.00 90.25 93 GLN A C 1
ATOM 748 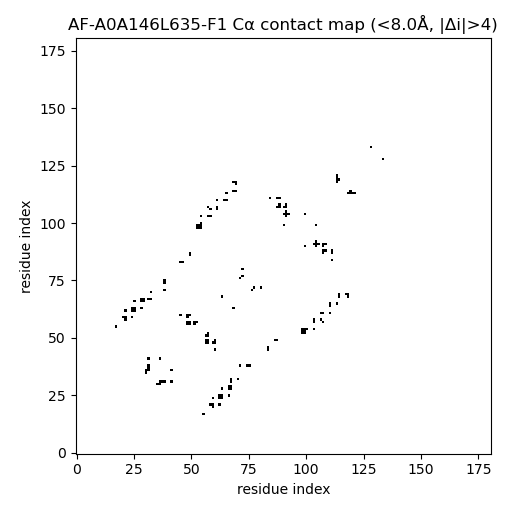O O . GLN A 1 93 ? 12.923 -9.383 8.496 1.00 90.25 93 GLN A O 1
ATOM 753 N N . GLU A 1 94 ? 11.717 -9.798 6.661 1.00 86.44 94 GLU A N 1
ATOM 754 C CA . GLU A 1 94 ? 12.752 -10.587 5.977 1.00 86.44 94 GLU A CA 1
ATOM 755 C C . GLU A 1 94 ? 13.927 -9.754 5.439 1.00 86.44 94 GLU A C 1
ATOM 757 O O . GLU A 1 94 ? 14.051 -9.540 4.233 1.00 86.44 94 GLU A O 1
ATOM 762 N N . ASN A 1 95 ? 14.838 -9.314 6.307 1.00 77.44 95 ASN A N 1
ATOM 763 C CA . ASN A 1 95 ? 15.953 -8.415 5.954 1.00 77.44 95 ASN A CA 1
ATOM 764 C C . ASN A 1 95 ? 16.937 -8.941 4.885 1.00 77.44 95 ASN A C 1
ATOM 766 O O . ASN A 1 95 ? 17.731 -8.165 4.360 1.00 77.44 95 ASN A O 1
ATOM 770 N N . ASN A 1 96 ? 16.888 -10.234 4.551 1.00 76.81 96 ASN A N 1
ATOM 771 C CA . ASN A 1 96 ? 17.802 -10.865 3.594 1.00 76.81 96 ASN A CA 1
ATOM 772 C C . ASN A 1 96 ? 17.289 -10.858 2.143 1.00 76.81 96 ASN A C 1
ATOM 774 O O . ASN A 1 96 ? 18.031 -11.244 1.242 1.00 76.81 96 ASN A O 1
ATOM 778 N N . ASP A 1 97 ? 16.042 -10.444 1.896 1.00 77.88 97 ASP A N 1
ATOM 779 C CA . ASP A 1 97 ? 15.518 -10.353 0.531 1.00 77.88 97 ASP A CA 1
ATOM 780 C C . ASP A 1 97 ? 15.964 -9.048 -0.146 1.00 77.88 97 ASP A C 1
ATOM 782 O O . ASP A 1 97 ? 15.439 -7.967 0.132 1.00 77.88 97 ASP A O 1
ATOM 786 N N . SER A 1 98 ? 16.926 -9.144 -1.065 1.00 77.75 98 SER A N 1
ATOM 787 C CA . SER A 1 98 ? 17.436 -7.990 -1.814 1.00 77.75 98 SER A CA 1
ATOM 788 C C . SER A 1 98 ? 16.408 -7.364 -2.763 1.00 77.75 98 SER A C 1
ATOM 790 O O . SER A 1 98 ? 16.673 -6.294 -3.302 1.00 77.75 98 SER A O 1
ATOM 792 N N . ARG A 1 99 ? 15.256 -8.012 -2.998 1.00 82.50 99 ARG A N 1
ATOM 793 C CA . ARG A 1 99 ? 14.169 -7.479 -3.840 1.00 82.50 99 ARG A CA 1
ATOM 794 C C . ARG A 1 99 ? 13.334 -6.413 -3.133 1.00 82.50 99 ARG A C 1
ATOM 796 O O . ARG A 1 99 ? 12.598 -5.690 -3.797 1.00 82.50 99 ARG A O 1
ATOM 803 N N . VAL A 1 100 ? 13.438 -6.319 -1.805 1.00 88.44 100 VAL A N 1
ATOM 804 C CA . VAL A 1 100 ? 12.671 -5.374 -0.986 1.00 88.44 100 VAL A CA 1
ATOM 805 C C . VAL A 1 100 ? 13.636 -4.454 -0.239 1.00 88.44 100 VAL A C 1
ATOM 807 O O . VAL A 1 100 ? 14.292 -4.866 0.725 1.00 88.44 100 VAL A O 1
ATOM 810 N N . SER A 1 101 ? 13.729 -3.191 -0.660 1.00 91.31 101 SER A N 1
ATOM 811 C CA . SER A 1 101 ? 14.550 -2.197 0.040 1.00 91.31 101 SER A CA 1
ATOM 812 C C . SER A 1 101 ? 13.979 -1.809 1.400 1.00 91.31 101 SER A C 1
ATOM 814 O O . SER A 1 101 ? 12.790 -1.965 1.686 1.00 91.31 101 SER A O 1
ATOM 816 N N . SER A 1 102 ? 14.829 -1.219 2.243 1.00 92.56 102 SER A N 1
ATOM 817 C CA . SER A 1 102 ? 14.430 -0.694 3.552 1.00 92.56 102 SER A CA 1
ATOM 818 C C . SER A 1 102 ? 13.269 0.296 3.460 1.00 92.56 102 SER A C 1
ATOM 820 O O . SER A 1 102 ? 12.384 0.258 4.305 1.00 92.56 102 SER A O 1
ATOM 822 N N . ARG A 1 103 ? 13.221 1.141 2.416 1.00 93.00 103 ARG A N 1
ATOM 823 C CA . ARG A 1 103 ? 12.107 2.078 2.194 1.00 93.00 103 ARG A CA 1
ATOM 824 C C . ARG A 1 103 ? 10.777 1.336 2.084 1.00 93.00 103 ARG A C 1
ATOM 826 O O . ARG A 1 103 ? 9.842 1.686 2.794 1.00 93.00 103 ARG A O 1
ATOM 833 N N . ILE A 1 104 ? 10.708 0.312 1.233 1.00 94.25 104 ILE A N 1
ATOM 834 C CA . ILE A 1 104 ? 9.488 -0.483 1.057 1.00 94.25 104 ILE A CA 1
ATOM 835 C C . ILE A 1 104 ? 9.129 -1.210 2.354 1.00 94.25 104 ILE A C 1
ATOM 837 O O . ILE A 1 104 ? 7.966 -1.224 2.735 1.00 94.25 104 ILE A O 1
ATOM 841 N N . ARG A 1 105 ? 10.109 -1.735 3.099 1.00 94.56 105 ARG A N 1
ATOM 842 C CA . ARG A 1 105 ? 9.855 -2.359 4.412 1.00 94.56 105 ARG A CA 1
ATOM 843 C C . ARG A 1 105 ? 9.223 -1.388 5.402 1.00 94.56 105 ARG A C 1
ATOM 845 O O . ARG A 1 105 ? 8.259 -1.764 6.059 1.00 94.56 105 ARG A O 1
ATOM 852 N N . PHE A 1 106 ? 9.716 -0.152 5.478 1.00 95.00 106 PHE A N 1
ATOM 853 C CA . PHE A 1 106 ? 9.101 0.882 6.311 1.00 95.00 106 PHE A CA 1
ATOM 854 C C . PHE A 1 106 ? 7.678 1.213 5.848 1.00 95.00 106 PHE A C 1
ATOM 856 O O . PHE A 1 106 ? 6.788 1.304 6.683 1.00 95.00 106 PHE A O 1
ATOM 863 N N . MET A 1 107 ? 7.427 1.289 4.536 1.00 95.38 107 MET A N 1
ATOM 864 C CA . MET A 1 107 ? 6.068 1.489 4.010 1.00 95.38 107 MET A CA 1
ATOM 865 C C . MET A 1 107 ? 5.123 0.335 4.379 1.00 95.38 107 MET A C 1
ATOM 867 O O . MET A 1 107 ? 3.990 0.573 4.792 1.00 95.38 107 MET A O 1
ATOM 871 N N . LEU A 1 108 ? 5.589 -0.915 4.291 1.00 96.06 108 LEU A N 1
ATOM 872 C CA . LEU A 1 108 ? 4.814 -2.086 4.714 1.00 96.06 108 LEU A CA 1
ATOM 873 C C . LEU A 1 108 ? 4.537 -2.044 6.226 1.00 96.06 108 LEU A C 1
ATOM 875 O O . LEU A 1 108 ? 3.412 -2.307 6.647 1.00 96.06 108 LEU A O 1
ATOM 879 N N . GLN A 1 109 ? 5.529 -1.671 7.042 1.00 95.75 109 GLN A N 1
ATOM 880 C CA . GLN A 1 109 ? 5.365 -1.482 8.489 1.00 95.75 109 GLN A CA 1
ATOM 881 C C . GLN A 1 109 ? 4.353 -0.378 8.815 1.00 95.75 109 GLN A C 1
ATOM 883 O O . GLN A 1 109 ? 3.519 -0.569 9.699 1.00 95.75 109 GLN A O 1
ATOM 888 N N . ASP A 1 110 ? 4.366 0.735 8.078 1.00 94.94 110 ASP A N 1
ATOM 889 C CA . ASP A 1 110 ? 3.401 1.822 8.250 1.00 94.94 110 ASP A CA 1
ATOM 890 C C . ASP A 1 110 ? 1.965 1.354 7.992 1.00 94.94 110 ASP A C 1
ATOM 892 O O . ASP A 1 110 ? 1.062 1.682 8.764 1.00 94.94 110 ASP A O 1
ATOM 896 N N . VAL A 1 111 ? 1.747 0.535 6.960 1.00 96.12 111 VAL A N 1
ATOM 897 C CA . VAL A 1 111 ? 0.424 -0.032 6.655 1.00 96.12 111 VAL A CA 1
ATOM 898 C C . VAL A 1 111 ? -0.000 -1.075 7.695 1.00 96.12 111 VAL A C 1
ATOM 900 O O . VAL A 1 111 ? -1.165 -1.098 8.102 1.00 96.12 111 VAL A O 1
ATOM 903 N N . ILE A 1 112 ? 0.928 -1.910 8.180 1.00 96.38 112 ILE A N 1
ATOM 904 C CA . ILE A 1 112 ? 0.677 -2.834 9.301 1.00 96.38 112 ILE A CA 1
ATOM 905 C C . ILE A 1 112 ? 0.220 -2.054 10.536 1.00 96.38 112 ILE A C 1
ATOM 907 O O . ILE A 1 112 ? -0.797 -2.394 11.146 1.00 96.38 112 ILE A O 1
ATOM 911 N N . GLU A 1 113 ? 0.934 -0.989 10.892 1.00 95.50 113 GLU A N 1
ATOM 912 C CA . GLU A 1 113 ? 0.591 -0.165 12.046 1.00 95.50 113 GLU A CA 1
ATOM 913 C C . GLU A 1 113 ? -0.741 0.571 11.848 1.00 95.50 113 GLU A C 1
ATOM 915 O O . GLU A 1 113 ? -1.549 0.652 12.778 1.00 95.50 113 GLU A O 1
ATOM 920 N N . LEU A 1 114 ? -1.011 1.064 10.635 1.00 95.62 114 LEU A N 1
ATOM 921 C CA . LEU A 1 114 ? -2.282 1.692 10.286 1.00 95.62 114 LEU A CA 1
ATOM 922 C C . LEU A 1 114 ? -3.454 0.741 10.561 1.00 95.62 114 LEU A C 1
ATOM 924 O O . LEU A 1 114 ? -4.422 1.138 11.215 1.00 95.62 114 LEU A O 1
ATOM 928 N N . ARG A 1 115 ? -3.347 -0.529 10.147 1.00 95.25 115 ARG A N 1
ATOM 929 C CA . ARG A 1 115 ? -4.364 -1.553 10.435 1.00 95.25 115 ARG A CA 1
ATOM 930 C C . ARG A 1 115 ? -4.487 -1.835 11.934 1.00 95.25 115 ARG A C 1
ATOM 932 O O . ARG A 1 115 ? -5.601 -1.853 12.455 1.00 95.25 115 ARG A O 1
ATOM 939 N N . GLN A 1 116 ? -3.371 -1.986 12.655 1.00 94.25 116 GLN A N 1
ATOM 940 C CA . GLN A 1 116 ? -3.372 -2.198 14.115 1.00 94.25 116 GLN A CA 1
ATOM 941 C C . GLN A 1 116 ? -4.068 -1.060 14.875 1.00 94.25 116 GLN A C 1
ATOM 943 O O . GLN A 1 116 ? -4.734 -1.292 15.884 1.00 94.25 116 GLN A O 1
ATOM 948 N N . LYS A 1 117 ? -3.983 0.170 14.359 1.00 94.56 117 LYS A N 1
ATOM 949 C CA . LYS A 1 117 ? -4.684 1.348 14.888 1.00 94.56 117 LYS A CA 1
ATOM 950 C C . LYS A 1 117 ? -6.120 1.496 14.376 1.00 94.56 117 LYS A C 1
ATOM 952 O O . LYS A 1 117 ? -6.706 2.571 14.502 1.00 94.56 117 LYS A O 1
ATOM 957 N N . ASN A 1 118 ? -6.718 0.426 13.851 1.00 93.00 118 ASN A N 1
ATOM 958 C CA . ASN A 1 118 ? -8.058 0.409 13.259 1.00 93.00 118 ASN A CA 1
ATOM 959 C C . ASN A 1 118 ? -8.220 1.452 12.141 1.00 93.00 118 ASN A C 1
ATOM 961 O O . ASN A 1 118 ? -9.212 2.184 12.104 1.00 93.00 118 ASN A O 1
ATOM 965 N N . TRP A 1 119 ? -7.227 1.537 11.253 1.00 94.31 119 TRP A N 1
ATOM 966 C CA . TRP A 1 119 ? -7.204 2.434 10.094 1.00 94.31 119 TRP A CA 1
ATOM 967 C C . TRP A 1 119 ? -7.336 3.915 10.447 1.00 94.31 119 TRP A C 1
ATOM 969 O O . TRP A 1 119 ? -7.938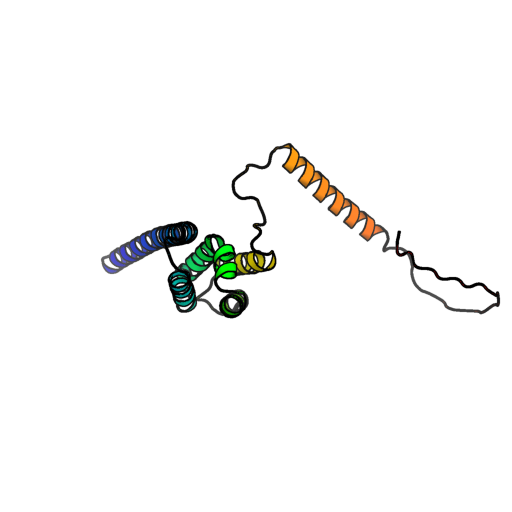 4.694 9.708 1.00 94.31 119 TRP A O 1
ATOM 979 N N . LYS A 1 120 ? -6.801 4.308 11.606 1.00 89.81 120 LYS A N 1
ATOM 980 C CA . LYS A 1 120 ? -6.700 5.709 12.015 1.00 89.81 120 LYS A CA 1
ATOM 981 C C . LYS A 1 120 ? -5.308 6.232 11.648 1.00 89.81 120 LYS A C 1
ATOM 983 O O . LYS A 1 120 ? -4.334 5.775 12.256 1.00 89.81 120 LYS A O 1
ATOM 988 N N . PRO A 1 121 ? -5.193 7.161 10.681 1.00 86.06 121 PRO A N 1
ATOM 989 C CA . PRO A 1 121 ? -3.920 7.786 10.337 1.00 86.06 121 PRO A CA 1
ATOM 990 C C . PRO A 1 121 ? -3.277 8.449 11.560 1.00 86.06 121 PRO A C 1
ATOM 992 O O . PRO A 1 121 ? -3.968 8.946 12.448 1.00 86.06 121 PRO A O 1
ATOM 995 N N . ARG A 1 122 ? -1.938 8.478 11.620 1.00 76.19 122 ARG A N 1
ATOM 996 C CA . ARG A 1 122 ? -1.211 9.117 12.739 1.00 76.19 122 ARG A CA 1
ATOM 997 C C . ARG A 1 122 ? -1.368 10.640 12.758 1.00 76.19 122 ARG A C 1
ATOM 999 O O . ARG A 1 122 ? -1.158 11.266 13.793 1.00 76.19 122 ARG A O 1
ATOM 1006 N N . ARG A 1 123 ? -1.661 11.238 11.605 1.00 70.50 123 ARG A N 1
ATOM 1007 C CA . ARG A 1 123 ? -1.893 12.669 11.413 1.00 70.50 123 ARG A CA 1
ATOM 1008 C C . ARG A 1 123 ? -3.168 12.792 10.595 1.00 70.50 123 ARG A C 1
ATOM 1010 O O . ARG A 1 123 ? -3.304 12.068 9.616 1.00 70.50 123 ARG A O 1
ATOM 1017 N N . ASP A 1 124 ? -4.074 13.683 10.984 1.00 62.84 124 ASP A N 1
ATOM 1018 C CA . ASP A 1 124 ? -5.192 14.057 10.120 1.00 62.84 124 ASP A CA 1
ATOM 1019 C C . ASP A 1 124 ? -4.599 14.714 8.870 1.00 62.84 124 ASP A C 1
ATOM 1021 O O . ASP A 1 124 ? -4.131 15.856 8.895 1.00 62.84 124 ASP A O 1
ATOM 1025 N N . GLU A 1 125 ? -4.510 13.945 7.791 1.00 58.91 125 GLU A N 1
ATOM 1026 C CA . GLU A 1 125 ? -3.945 14.416 6.539 1.00 58.91 125 GLU A CA 1
ATOM 1027 C C . GLU A 1 125 ? -4.846 15.545 6.009 1.00 58.91 125 GLU A C 1
ATOM 1029 O O . GLU A 1 125 ? -6.051 15.363 5.839 1.00 58.91 125 GLU A O 1
ATOM 1034 N N . ASN A 1 126 ? -4.247 16.723 5.788 1.00 53.56 126 ASN A N 1
ATOM 1035 C CA . ASN A 1 126 ? -4.817 17.946 5.190 1.00 53.56 126 ASN A CA 1
ATOM 1036 C C . ASN A 1 126 ? -5.341 19.076 6.096 1.00 53.56 126 ASN A C 1
ATOM 1038 O O . ASN A 1 126 ? -6.039 19.963 5.600 1.00 53.56 126 ASN A O 1
ATOM 1042 N N . LYS A 1 127 ? -4.915 19.184 7.361 1.00 50.03 127 LYS A N 1
ATOM 1043 C CA . LYS A 1 127 ? -4.884 20.508 8.019 1.00 50.03 127 LYS A CA 1
ATOM 1044 C C . LYS A 1 127 ? -3.460 20.886 8.425 1.00 50.03 127 LYS A C 1
ATOM 1046 O O . LYS A 1 127 ? -2.840 20.126 9.169 1.00 50.03 127 LYS A O 1
ATOM 1051 N N . PRO A 1 128 ? -2.919 22.044 7.987 1.00 56.81 128 PRO A N 1
ATOM 1052 C CA . PRO A 1 128 ? -1.766 22.602 8.678 1.00 56.81 128 PRO A CA 1
ATOM 1053 C C . PRO A 1 128 ? -2.157 22.741 10.149 1.00 56.81 128 PRO A C 1
ATOM 1055 O O . PRO A 1 128 ? -3.215 23.297 10.457 1.00 56.81 128 PRO A O 1
ATOM 1058 N N . LYS A 1 129 ? -1.346 22.171 11.047 1.00 57.53 129 LYS A N 1
ATOM 1059 C CA . LYS A 1 129 ? -1.553 22.337 12.487 1.00 57.53 129 LYS A CA 1
ATOM 1060 C C . LYS A 1 129 ? -1.661 23.832 12.767 1.00 57.53 129 LYS A C 1
ATOM 1062 O O . LYS A 1 129 ? -0.821 24.606 12.301 1.00 57.53 129 LYS A O 1
ATOM 1067 N N . THR A 1 130 ? -2.690 24.250 13.497 1.00 68.69 130 THR A N 1
ATOM 1068 C CA . THR A 1 130 ? -2.736 25.636 13.969 1.00 68.69 130 THR A CA 1
ATOM 1069 C C . THR A 1 130 ? -1.559 25.860 14.920 1.00 68.69 130 THR A 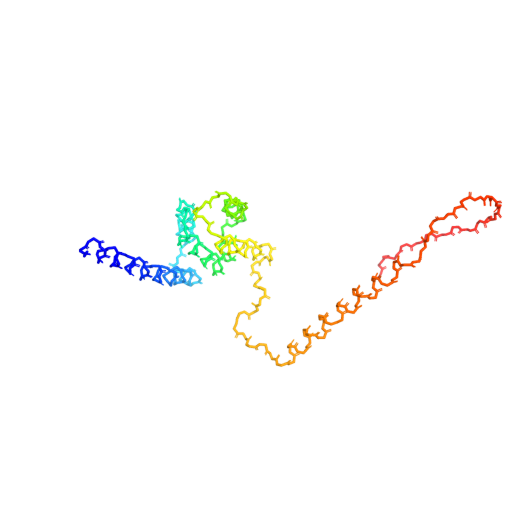C 1
ATOM 1071 O O . THR A 1 130 ? -1.106 24.921 15.578 1.00 68.69 130 THR A O 1
ATOM 1074 N N . ILE A 1 131 ? -1.046 27.093 15.003 1.00 66.81 131 ILE A N 1
ATOM 1075 C CA . ILE A 1 131 ? 0.040 27.449 15.938 1.00 66.81 131 ILE A CA 1
ATOM 1076 C C . ILE A 1 131 ? -0.272 26.946 17.356 1.00 66.81 131 ILE A C 1
ATOM 1078 O O . ILE A 1 131 ? 0.597 26.389 18.018 1.00 66.81 131 ILE A O 1
ATOM 1082 N N . GLU A 1 132 ? -1.533 27.037 17.778 1.00 68.50 132 GLU A N 1
ATOM 1083 C CA . GLU A 1 132 ? -1.999 26.542 19.076 1.00 68.50 132 GLU A CA 1
ATOM 1084 C C . GLU A 1 132 ? -1.799 25.030 19.263 1.00 68.50 132 GLU A C 1
ATOM 1086 O O . GLU A 1 132 ? -1.419 24.589 20.345 1.00 68.50 132 GLU A O 1
ATOM 1091 N N . GLN A 1 133 ? -2.007 24.217 18.223 1.00 71.31 133 GLN A N 1
ATOM 1092 C CA . GLN A 1 133 ? -1.783 22.770 18.294 1.00 71.31 133 GLN A CA 1
ATOM 1093 C C . GLN A 1 133 ? -0.294 22.427 18.367 1.00 71.31 133 GLN A C 1
ATOM 1095 O O . GLN A 1 133 ? 0.076 21.492 19.068 1.00 71.31 133 GLN A O 1
ATOM 1100 N N . VAL A 1 134 ? 0.558 23.197 17.683 1.00 72.56 134 VAL A N 1
ATOM 1101 C CA . VAL A 1 134 ? 2.018 23.020 17.734 1.00 72.56 134 VAL A CA 1
ATOM 1102 C C . VAL A 1 134 ? 2.556 23.353 19.124 1.00 72.56 134 VAL A C 1
ATOM 1104 O O . VAL A 1 134 ? 3.331 22.574 19.671 1.00 72.56 134 VAL A O 1
ATOM 1107 N N . VAL A 1 135 ? 2.108 24.462 19.718 1.00 75.81 135 VAL A N 1
ATOM 1108 C CA . VAL A 1 135 ? 2.507 24.856 21.078 1.00 75.81 135 VAL A CA 1
ATOM 1109 C C . VAL A 1 135 ? 2.018 23.828 22.099 1.00 75.81 135 VAL A C 1
ATOM 1111 O O . VAL A 1 135 ? 2.805 23.355 22.909 1.00 75.81 135 VAL A O 1
ATOM 1114 N N . LYS A 1 136 ? 0.762 23.379 21.997 1.00 76.50 136 LYS A N 1
ATOM 1115 C CA . LYS A 1 136 ? 0.195 22.386 22.922 1.00 76.50 136 LYS A CA 1
ATOM 1116 C C . LYS A 1 136 ? 0.820 20.993 22.790 1.00 76.50 136 LYS A C 1
ATOM 1118 O O . LYS A 1 136 ? 0.788 20.222 23.747 1.00 76.50 136 LYS A O 1
ATOM 1123 N N . ASP A 1 137 ? 1.302 20.621 21.605 1.00 74.38 137 ASP A N 1
ATOM 1124 C CA . ASP A 1 137 ? 2.072 19.388 21.403 1.00 74.38 137 ASP A CA 1
ATOM 1125 C C . ASP A 1 137 ? 3.469 19.525 22.025 1.00 74.38 137 ASP A C 1
ATOM 1127 O O . ASP A 1 137 ? 3.860 18.658 22.799 1.00 74.38 137 ASP A O 1
ATOM 1131 N N . ALA A 1 138 ? 4.160 20.649 21.797 1.00 78.00 138 ALA A N 1
ATOM 1132 C CA . ALA A 1 138 ? 5.471 20.922 22.390 1.00 78.00 138 ALA A CA 1
ATOM 1133 C C . ALA A 1 138 ? 5.428 20.982 23.928 1.00 78.00 138 ALA A C 1
ATOM 1135 O O . ALA A 1 138 ? 6.322 20.470 24.594 1.00 78.00 138 ALA A O 1
ATOM 1136 N N . GLU A 1 139 ? 4.368 21.554 24.502 1.00 78.50 139 GLU A N 1
ATOM 1137 C CA . GLU A 1 139 ? 4.137 21.561 25.951 1.00 78.50 139 GLU A CA 1
ATOM 1138 C C . GLU A 1 139 ? 3.903 20.151 26.504 1.00 78.50 139 GLU A C 1
ATOM 1140 O O . GLU A 1 139 ? 4.388 19.827 27.587 1.00 78.50 139 GLU A O 1
ATOM 1145 N N . ARG A 1 140 ? 3.183 19.294 25.766 1.00 78.56 140 ARG A N 1
ATOM 1146 C CA . ARG A 1 140 ? 2.968 17.892 26.154 1.00 78.56 140 ARG A CA 1
ATOM 1147 C C . ARG A 1 140 ? 4.261 17.092 26.095 1.00 78.56 140 ARG A C 1
ATOM 1149 O O . ARG A 1 140 ? 4.535 16.348 27.030 1.00 78.56 140 ARG A O 1
ATOM 1156 N N . ASP A 1 141 ? 5.044 17.269 25.039 1.00 78.44 141 ASP A N 1
ATOM 1157 C CA . ASP A 1 141 ? 6.318 16.576 24.866 1.00 78.44 141 ASP A CA 1
ATOM 1158 C C . ASP A 1 141 ? 7.324 17.024 25.942 1.00 78.44 141 ASP A C 1
ATOM 1160 O O . ASP A 1 141 ? 7.923 16.179 26.602 1.00 78.44 141 ASP A O 1
ATOM 1164 N N . ALA A 1 142 ? 7.397 18.325 26.250 1.00 79.12 142 ALA A N 1
ATOM 1165 C CA . ALA A 1 142 ? 8.210 18.850 27.352 1.00 79.12 142 ALA A CA 1
ATOM 1166 C C . ALA A 1 142 ? 7.732 18.374 28.740 1.00 79.12 142 ALA A C 1
ATOM 1168 O O . ALA A 1 142 ? 8.538 18.119 29.640 1.00 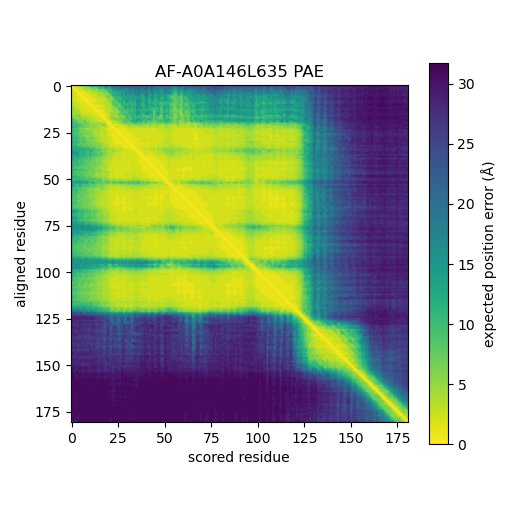79.12 142 ALA A O 1
ATOM 1169 N N . ALA A 1 143 ? 6.419 18.223 28.944 1.00 77.00 143 ALA A N 1
ATOM 1170 C CA . ALA A 1 143 ? 5.863 17.657 30.174 1.00 77.00 143 ALA A CA 1
ATOM 1171 C C . ALA A 1 143 ? 6.202 16.164 30.329 1.00 77.00 143 ALA A C 1
ATOM 1173 O O . ALA A 1 143 ? 6.487 15.705 31.433 1.00 77.00 143 ALA A O 1
ATOM 1174 N N . ILE A 1 144 ? 6.213 15.405 29.231 1.00 77.94 144 ILE A N 1
ATOM 1175 C CA . ILE A 1 144 ? 6.614 13.993 29.226 1.00 77.94 144 ILE A CA 1
ATOM 1176 C C . ILE A 1 144 ? 8.125 13.865 29.459 1.00 77.94 144 ILE A C 1
ATOM 1178 O O . ILE A 1 144 ? 8.544 13.024 30.255 1.00 77.94 144 ILE A O 1
ATOM 1182 N N . GLU A 1 145 ? 8.943 14.709 28.828 1.00 73.19 145 GLU A N 1
ATOM 1183 C CA . GLU A 1 145 ? 10.397 14.740 29.033 1.00 73.19 145 GLU A CA 1
ATOM 1184 C C . GLU A 1 145 ? 10.752 15.101 30.476 1.00 73.19 145 GLU A C 1
ATOM 1186 O O . GLU A 1 145 ? 11.532 14.394 31.114 1.00 73.19 145 GLU A O 1
ATOM 1191 N N . SER A 1 146 ? 10.122 16.138 31.034 1.00 74.94 146 SER A N 1
ATOM 1192 C CA . SER A 1 146 ? 10.318 16.503 32.439 1.00 74.94 146 SER A CA 1
ATOM 1193 C C . SER A 1 146 ? 9.845 15.398 33.385 1.00 74.94 146 SER A C 1
ATOM 1195 O O . SER A 1 146 ? 10.598 15.018 34.275 1.00 74.94 146 SER A O 1
ATOM 1197 N N . ALA A 1 147 ? 8.673 14.792 33.175 1.00 74.25 147 ALA A N 1
ATOM 1198 C CA . ALA A 1 147 ? 8.212 13.666 33.994 1.00 74.25 147 ALA A CA 1
ATOM 1199 C C . ALA A 1 147 ? 9.160 12.451 33.920 1.00 74.25 147 ALA A C 1
ATOM 1201 O O . ALA A 1 147 ? 9.429 11.802 34.932 1.00 74.25 147 ALA A O 1
ATOM 1202 N N . THR A 1 148 ? 9.723 12.179 32.742 1.00 71.81 148 THR A N 1
ATOM 1203 C CA . THR A 1 148 ? 10.727 11.123 32.538 1.00 71.81 148 THR A CA 1
ATOM 1204 C C . THR A 1 148 ? 12.044 11.462 33.244 1.00 71.81 148 THR A C 1
ATOM 1206 O O . THR A 1 148 ? 12.700 10.583 33.799 1.00 71.81 148 THR A O 1
ATOM 1209 N N . GLN A 1 149 ? 12.430 12.738 33.279 1.00 65.12 149 GLN A N 1
ATOM 1210 C CA . GLN A 1 149 ? 13.620 13.208 33.985 1.00 65.12 149 GLN A CA 1
ATOM 1211 C C . GLN A 1 149 ? 13.460 13.150 35.513 1.00 65.12 149 GLN A C 1
ATOM 1213 O O . GLN A 1 149 ? 14.388 12.721 36.196 1.00 65.12 149 GLN A O 1
ATOM 1218 N N . TRP A 1 150 ? 12.286 13.507 36.043 1.00 62.44 150 TRP A N 1
ATOM 1219 C CA . TRP A 1 150 ? 11.954 13.363 37.467 1.00 62.44 150 TRP A CA 1
ATOM 1220 C C . TRP A 1 150 ? 11.959 11.891 37.897 1.00 62.44 150 TRP A C 1
ATOM 1222 O O . TRP A 1 150 ? 12.584 11.542 38.894 1.00 62.44 150 TRP A O 1
ATOM 1232 N N . SER A 1 151 ? 11.376 11.000 37.089 1.00 60.34 151 SER A N 1
ATOM 1233 C CA . SER A 1 151 ? 11.367 9.560 37.381 1.00 60.34 151 SER A CA 1
ATOM 1234 C C . SER A 1 151 ? 12.759 8.913 37.383 1.00 60.34 151 SER A C 1
ATOM 1236 O O . SER A 1 151 ? 12.923 7.867 38.004 1.00 60.34 151 SER A O 1
ATOM 1238 N N . ASN A 1 152 ? 13.748 9.494 36.693 1.00 57.72 152 ASN A N 1
ATOM 1239 C CA . ASN A 1 152 ? 15.130 8.998 36.688 1.00 57.72 152 ASN A CA 1
ATOM 1240 C C . ASN A 1 152 ? 15.978 9.551 37.851 1.00 57.72 152 ASN A C 1
ATOM 1242 O O . ASN A 1 152 ? 17.055 9.020 38.111 1.00 57.72 152 ASN A O 1
ATOM 1246 N N . GLN A 1 153 ? 15.524 10.599 38.550 1.00 53.72 153 GLN A N 1
ATOM 1247 C CA . GLN A 1 153 ? 16.212 11.139 39.734 1.00 53.72 153 GLN A CA 1
ATOM 1248 C C . GLN A 1 153 ? 15.836 10.406 41.030 1.00 53.72 153 GLN A C 1
ATOM 1250 O O . GLN A 1 153 ? 16.658 10.336 41.941 1.00 53.72 153 GLN A O 1
ATOM 1255 N N . ASP A 1 154 ? 14.656 9.784 41.094 1.00 52.34 154 ASP A N 1
ATOM 1256 C CA . ASP A 1 154 ? 14.191 9.053 42.284 1.00 52.34 154 ASP A CA 1
ATOM 1257 C C . ASP A 1 154 ? 14.774 7.626 42.420 1.00 52.34 154 ASP A C 1
ATOM 1259 O O . ASP A 1 154 ? 14.507 6.933 43.402 1.00 52.34 154 ASP A O 1
ATOM 1263 N N . SER A 1 155 ? 15.605 7.169 41.472 1.00 47.72 155 SER A N 1
ATOM 1264 C CA . SER A 1 155 ? 16.249 5.843 41.508 1.00 47.72 155 SER A CA 1
ATOM 1265 C C . SER A 1 155 ? 17.629 5.788 42.189 1.00 47.72 155 SER A C 1
ATOM 1267 O O . SER A 1 155 ? 18.176 4.696 42.326 1.00 47.72 155 SER A O 1
ATOM 1269 N N . ASP A 1 156 ? 18.169 6.909 42.683 1.00 45.69 156 ASP A N 1
ATOM 1270 C CA . ASP A 1 156 ? 19.504 6.976 43.317 1.00 45.69 156 ASP A CA 1
ATOM 1271 C C . ASP A 1 156 ? 19.478 7.024 44.857 1.00 45.69 156 ASP A C 1
ATOM 1273 O O . ASP A 1 156 ? 20.310 7.647 45.520 1.00 45.69 156 ASP A O 1
ATOM 1277 N N . GLY A 1 157 ? 18.548 6.297 45.475 1.00 48.34 157 GLY A N 1
ATOM 1278 C CA . GLY A 1 157 ? 18.560 6.138 46.923 1.00 48.34 157 GLY A CA 1
ATOM 1279 C C . GLY A 1 157 ? 17.703 4.986 47.402 1.00 48.34 157 GLY A C 1
ATOM 1280 O O . GLY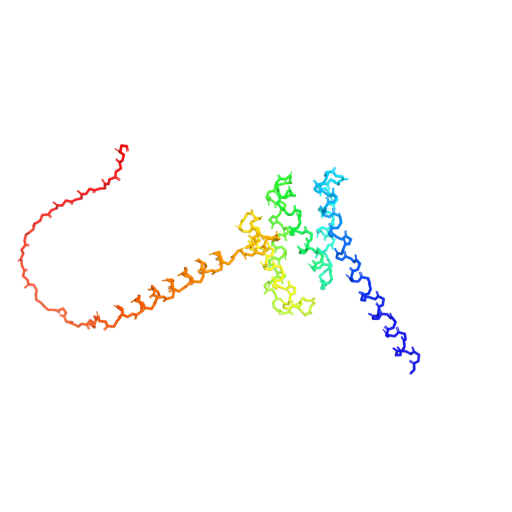 A 1 157 ? 16.555 5.212 47.740 1.00 48.34 157 GLY A O 1
ATOM 1281 N N . TRP A 1 158 ? 18.280 3.781 47.471 1.00 33.50 158 TRP A N 1
ATOM 1282 C CA . TRP A 1 158 ? 18.183 2.831 48.596 1.00 33.50 158 TRP A CA 1
ATOM 1283 C C . TRP A 1 158 ? 19.111 1.643 48.310 1.00 33.50 158 TRP A C 1
ATOM 1285 O O . TRP A 1 158 ? 18.738 0.645 47.696 1.00 33.50 158 TRP A O 1
ATOM 1295 N N . GLN A 1 159 ? 20.361 1.754 48.766 1.00 37.94 159 GLN A N 1
ATOM 1296 C CA . GLN A 1 159 ? 21.258 0.606 48.843 1.00 37.94 159 GLN A CA 1
ATOM 1297 C C . GLN A 1 159 ? 20.766 -0.345 49.935 1.00 37.94 159 GLN A C 1
ATOM 1299 O O . GLN A 1 159 ? 20.653 -0.001 51.110 1.00 37.94 159 GLN A O 1
ATOM 1304 N N . THR A 1 160 ? 20.495 -1.574 49.519 1.00 41.53 160 THR A N 1
ATOM 1305 C CA . THR A 1 160 ? 20.227 -2.717 50.379 1.00 41.53 160 THR A CA 1
ATOM 1306 C C . THR A 1 160 ? 21.456 -3.027 51.234 1.00 41.53 160 THR A C 1
ATOM 1308 O O . THR A 1 160 ? 22.524 -3.296 50.683 1.00 41.53 160 THR A O 1
ATOM 1311 N N . SER A 1 161 ? 21.322 -3.077 52.559 1.00 36.00 161 SER A N 1
ATOM 1312 C CA . SER A 1 161 ? 22.198 -3.891 53.411 1.00 36.00 161 SER A CA 1
ATOM 1313 C C . SER A 1 161 ? 21.610 -4.085 54.806 1.00 36.00 161 SER A C 1
ATOM 1315 O O . SER A 1 161 ? 21.373 -3.128 55.531 1.00 36.00 161 SER A O 1
ATOM 1317 N N . GLY A 1 162 ? 21.472 -5.350 55.207 1.00 34.84 162 GLY A N 1
ATOM 1318 C CA . GLY A 1 162 ? 21.546 -5.726 56.618 1.00 34.84 162 GLY A CA 1
ATOM 1319 C C . GLY A 1 162 ? 20.221 -5.993 57.322 1.00 34.84 162 GLY A C 1
ATOM 1320 O O . GLY A 1 162 ? 19.823 -5.264 58.219 1.00 34.84 162 GLY A O 1
ATOM 1321 N N . ASN A 1 163 ? 19.606 -7.131 57.007 1.00 34.28 163 ASN A N 1
ATOM 1322 C CA . ASN A 1 163 ? 18.644 -7.782 57.886 1.00 34.28 163 ASN A CA 1
ATOM 1323 C C . ASN A 1 163 ? 19.344 -8.223 59.183 1.00 34.28 163 ASN A C 1
ATOM 1325 O O . ASN A 1 163 ? 20.106 -9.190 59.141 1.00 34.28 163 ASN A O 1
ATOM 1329 N N . LYS A 1 164 ? 19.071 -7.578 60.324 1.00 42.88 164 LYS A N 1
ATOM 1330 C CA . LYS A 1 164 ? 19.251 -8.194 61.644 1.00 42.88 164 LYS A CA 1
ATOM 1331 C C . LYS A 1 164 ? 18.222 -7.661 62.666 1.00 42.88 164 LYS A C 1
ATOM 1333 O O . LYS A 1 164 ? 17.976 -6.467 62.747 1.00 42.88 164 LYS A O 1
ATOM 1338 N N . TYR A 1 165 ? 17.699 -8.610 63.452 1.00 29.50 165 TYR A N 1
ATOM 1339 C CA . TYR A 1 165 ? 16.928 -8.522 64.710 1.00 29.50 165 TYR A CA 1
ATOM 1340 C C . TYR A 1 165 ? 15.451 -8.040 64.688 1.00 29.50 165 TYR A C 1
ATOM 1342 O O . TYR A 1 165 ? 15.139 -6.857 64.723 1.00 29.50 165 TYR A O 1
ATOM 1350 N N . ARG A 1 166 ? 14.549 -9.039 64.752 1.00 32.88 166 ARG A N 1
ATOM 1351 C CA . ARG A 1 166 ? 13.318 -9.140 65.578 1.00 32.88 166 ARG A CA 1
ATOM 1352 C C . ARG A 1 166 ? 13.119 -8.027 66.629 1.00 32.88 166 ARG A C 1
ATOM 1354 O O . ARG A 1 166 ? 13.982 -7.921 67.489 1.00 32.88 166 ARG A O 1
ATOM 1361 N N . THR A 1 167 ? 11.901 -7.471 66.727 1.00 33.03 167 THR A N 1
ATOM 1362 C CA . THR A 1 167 ? 11.005 -7.605 67.906 1.00 33.03 167 THR A CA 1
ATOM 1363 C C . THR A 1 167 ? 9.534 -7.277 67.571 1.00 33.03 167 THR A C 1
ATOM 1365 O O . THR A 1 167 ? 9.218 -6.469 66.710 1.00 33.03 167 THR A O 1
ATOM 1368 N N . SER A 1 168 ? 8.660 -8.011 68.262 1.00 32.31 168 SER A N 1
ATOM 1369 C CA . SER A 1 168 ? 7.211 -7.893 68.506 1.00 32.31 168 SER A CA 1
ATOM 1370 C C . SER A 1 168 ? 6.478 -6.559 68.282 1.00 32.31 168 SER A C 1
ATOM 1372 O O . SER A 1 168 ? 6.918 -5.525 68.775 1.00 32.31 168 SER A O 1
ATOM 1374 N N . GLY A 1 169 ? 5.235 -6.641 67.781 1.00 32.34 169 GLY A N 1
ATOM 1375 C CA . GLY A 1 169 ? 4.219 -5.608 68.027 1.00 32.34 169 GLY A CA 1
ATOM 1376 C C . GLY A 1 169 ? 2.977 -5.672 67.130 1.00 32.34 169 GLY A C 1
ATOM 1377 O O . GLY A 1 169 ? 2.913 -4.982 66.130 1.00 32.34 169 GLY A O 1
ATOM 1378 N N . SER A 1 170 ? 2.025 -6.529 67.508 1.00 30.28 170 SER A N 1
ATOM 1379 C CA . SER A 1 170 ? 0.575 -6.571 67.215 1.00 30.28 170 SER A CA 1
ATOM 1380 C C . SER A 1 170 ? -0.105 -5.556 66.263 1.00 30.28 170 SER A C 1
ATOM 1382 O O . SER A 1 170 ? -0.070 -4.362 66.526 1.00 30.28 170 SER A O 1
ATOM 1384 N N . SER A 1 171 ? -0.922 -6.116 65.345 1.00 33.53 171 SER A N 1
ATOM 1385 C CA . SER A 1 171 ? -2.341 -5.785 65.030 1.00 33.53 171 SER A CA 1
ATOM 1386 C C . SER A 1 171 ? -2.638 -4.376 64.461 1.00 33.53 171 SER A C 1
ATOM 1388 O O . SER A 1 171 ? -2.223 -3.376 65.016 1.00 33.53 171 SER A O 1
ATOM 1390 N N . TYR A 1 172 ? -3.371 -4.168 63.361 1.00 29.61 172 TYR A N 1
ATOM 1391 C CA . TYR A 1 172 ? -4.681 -4.707 62.989 1.00 29.61 172 TYR A CA 1
ATOM 1392 C C . TYR A 1 172 ? -4.909 -4.671 61.462 1.00 29.61 172 TYR A C 1
ATOM 1394 O O . TYR A 1 172 ? -4.338 -3.863 60.736 1.00 29.61 172 TYR A O 1
ATOM 1402 N N . LYS A 1 173 ? -5.804 -5.555 61.011 1.00 44.12 173 LYS A N 1
ATOM 1403 C CA . LYS A 1 173 ? -6.404 -5.648 59.671 1.00 44.12 173 LYS A CA 1
ATOM 1404 C C . LYS A 1 173 ? -7.264 -4.415 59.340 1.00 44.12 173 LYS A C 1
ATOM 1406 O O . LYS A 1 173 ? -7.984 -3.957 60.220 1.00 44.12 173 LYS A O 1
ATOM 1411 N N . ASN A 1 174 ? -7.325 -4.003 58.071 1.00 34.47 174 ASN A N 1
ATOM 1412 C CA . ASN A 1 174 ? -8.534 -4.188 57.248 1.00 34.47 174 ASN A CA 1
ATOM 1413 C C . ASN A 1 174 ? -8.370 -3.686 55.802 1.00 34.47 174 ASN A C 1
ATOM 1415 O O . ASN A 1 174 ? -7.870 -2.600 55.537 1.00 34.47 174 ASN A O 1
ATOM 1419 N N . THR A 1 175 ? -8.849 -4.533 54.895 1.00 43.12 175 THR A N 1
ATOM 1420 C CA . THR A 1 175 ? -9.234 -4.305 53.496 1.00 43.12 175 THR A CA 1
ATOM 142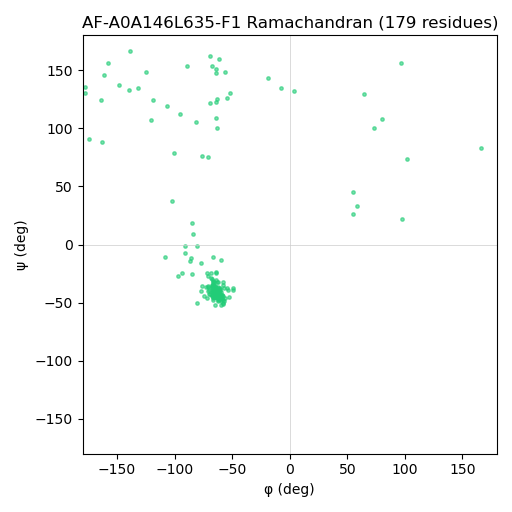1 C C . THR A 1 175 ? -10.370 -3.287 53.368 1.00 43.12 175 THR A C 1
ATOM 1423 O O . THR A 1 175 ? -11.142 -3.171 54.315 1.00 43.12 175 THR A O 1
ATOM 1426 N N . VAL A 1 176 ? -10.546 -2.672 52.187 1.00 40.69 176 VAL A N 1
ATOM 1427 C CA . VAL A 1 176 ? -11.795 -2.700 51.380 1.00 40.69 176 VAL A CA 1
ATOM 1428 C C . VAL A 1 176 ? -11.603 -1.923 50.059 1.00 40.69 176 VAL A C 1
ATOM 1430 O O . VAL A 1 176 ? -11.123 -0.792 50.046 1.00 40.69 176 VAL A O 1
ATOM 1433 N N . GLU A 1 177 ? -11.988 -2.575 48.957 1.00 42.41 177 GLU A N 1
ATOM 1434 C CA . GLU A 1 177 ? -12.183 -2.047 47.596 1.00 42.41 177 GLU A CA 1
ATOM 1435 C C . GLU A 1 177 ? -13.372 -1.069 47.511 1.00 42.41 177 GLU A C 1
ATOM 1437 O O . GLU A 1 177 ? -14.359 -1.263 48.220 1.00 42.41 177 GLU A O 1
ATOM 1442 N N . PRO A 1 178 ? -13.398 -0.115 46.564 1.00 44.00 178 PRO A N 1
ATOM 1443 C CA . PRO A 1 178 ? -14.619 0.607 46.236 1.00 44.00 178 PRO A CA 1
ATOM 1444 C C . PRO A 1 178 ? -15.194 0.161 44.885 1.00 44.00 178 PRO A C 1
ATOM 1446 O O . PRO A 1 178 ? -14.584 0.356 43.834 1.00 44.00 178 PRO A O 1
ATOM 1449 N N . SER A 1 179 ? -16.424 -0.363 44.893 1.00 39.69 179 SER A N 1
ATOM 1450 C CA . SER A 1 179 ? -17.278 -0.341 43.704 1.00 39.69 179 SER A CA 1
ATOM 1451 C C . SER A 1 179 ? -18.743 -0.019 44.039 1.00 39.69 179 SER A C 1
ATOM 1453 O O . SER A 1 179 ? -19.343 -0.628 44.919 1.00 39.69 179 SER A O 1
ATOM 1455 N N . LYS A 1 180 ? -19.274 0.919 43.237 1.00 42.53 180 LYS A N 1
ATOM 1456 C CA . LYS A 1 180 ? -20.678 1.261 42.930 1.00 42.53 180 LYS A CA 1
ATOM 1457 C C . LYS A 1 180 ? -21.479 2.119 43.921 1.00 42.53 180 LYS A C 1
ATOM 1459 O O . LYS A 1 180 ? -21.999 1.628 44.917 1.00 42.53 180 LYS A O 1
ATOM 1464 N N . LEU A 1 181 ? -21.710 3.362 43.490 1.00 37.84 181 LEU A N 1
ATOM 1465 C CA . LEU A 1 181 ? -23.040 3.928 43.230 1.00 37.84 181 LEU A CA 1
ATOM 1466 C C . LEU A 1 181 ? -23.000 4.638 41.871 1.00 37.84 181 LEU A C 1
ATOM 1468 O O . LEU A 1 181 ? -21.944 5.245 41.583 1.00 37.84 181 LEU A O 1
#

Sequence (181 aa):
EKKKELKLLLDEDERKFRRKSVGLVSLIGELYKLHMLTPNIMHGCISTFLSQVAEEPLECLCTLLTIVGKELEHETGRREFDEYFAAINKLAQENNDSRVSSRIRFMLQDVIELRQKNWKPRRDENKPKTIEQVVKDAERDAAIESATQWSNQDSDGWQTSGNKYRTSGSSYKNTVEPSKL

Mean predicted aligned error: 15.75 Å

Nearest PDB structures (foldseek):
  8j7r-assembly1_B  TM=9.328E-01  e=1.609E-06  Homo sapiens
  1hu3-assembly1_A  TM=8.175E-01  e=5.367E-07  Homo sapiens
  8oz0-assembly1_2  TM=8.962E-01  e=9.350E-05  Homo sapiens
  5z58-assembly1_V  TM=7.545E-01  e=1.308E-02  Homo sapiens
  6yvh-assembly1_F  TM=6.281E-01  e=6.406E-03  Homo sapiens

pLDDT: mean 78.51, std 20.07, range [29.5, 96.38]

Solvent-accessible surface area (backbone atoms only — not comparable to full-atom values): 10961 Å² total; per-residue (Å²): 108,73,72,58,54,53,50,52,50,51,58,49,52,52,52,54,48,55,61,49,52,46,56,50,37,51,50,54,30,55,40,36,76,70,67,76,48,57,70,68,59,54,52,50,52,50,53,53,25,68,71,41,77,38,58,68,38,46,52,37,43,42,56,32,46,71,68,33,39,63,62,52,38,67,76,72,34,64,71,66,49,49,56,54,48,52,54,48,50,49,64,45,66,47,86,82,46,86,53,57,50,70,68,56,26,52,46,43,47,51,50,53,50,28,53,75,55,71,59,48,69,96,58,76,83,89,59,84,74,51,71,67,55,52,52,55,48,52,53,49,52,51,50,51,52,49,53,54,52,55,63,63,62,72,72,82,74,79,85,86,79,81,96,78,82,91,81,90,82,81,89,84,88,81,87,86,86,89,81,90,133

InterPro domains:
  IPR003890 MIF4G-like, type 3 [PF02854] (9-117)
  IPR016024 Armadillo-type fold [SSF48371] (12-121)

Organism: Lygus hesperus (NCBI:txid30085)

Foldseek 3Di:
DVVVVVVVVVVVVVVVVLVVLLVVLLVVLVCVVVVVDDLVVVVVLLVVLLVPLAQSSLSSNLSSCLRRVLVSCVVPHVPVVVVSLVSLVCLLPPPPDPRADPVSSVSSVQSVVCVVVSNDHPDPPPDDDDPVNVVVVVVVVVVVVVVVVVVVVVPPDDDDDDDDDDDDDDDDDDDDDDDDD